Protein AF-A0A1Q6M6D9-F1 (afdb_monomer)

Solvent-accessible surface area (backbone atoms only — not comparable to full-atom values): 13818 Å² total; per-residue (Å²): 131,88,48,56,39,57,68,51,73,44,60,91,84,53,51,68,69,53,52,53,51,35,47,58,53,50,48,66,72,30,34,47,91,79,45,54,85,87,46,24,65,60,20,47,52,51,39,50,53,42,51,56,28,44,65,36,60,71,36,71,68,52,30,50,57,51,52,54,53,52,52,54,50,54,51,49,51,53,51,54,50,53,52,49,53,52,51,63,61,44,61,62,51,60,63,64,60,67,72,76,74,74,93,75,80,89,81,90,80,93,74,88,76,94,77,84,78,89,63,96,67,80,54,59,66,61,55,52,68,74,42,54,76,69,53,43,52,49,52,51,52,50,53,51,53,49,53,52,50,52,52,47,50,57,49,52,53,53,41,47,75,73,68,49,82,79,79,80,75,85,45,75,66,59,53,51,50,50,51,52,52,52,51,54,51,52,51,52,53,54,57,48,53,71,40,70,73,50,40,54,51,51,52,48,48,36,74,72,32,70,68,51,34,54,53,50,53,50,53,51,52,52,51,52,52,52,52,51,53,52,58,61,61,74,74,113

Foldseek 3Di:
DQDLCVLLVHDLPDDLVSLVVSLVVLCVVLPLVVDDPVCNVVSVVSNVSSVVSCVQCNDPVSSVVSVVVVVVVVVVVVVVVVVVVVVVVVVVVVVVVVVVPDPDDDDDDDDDDPDPPDDPPPPVVVVLVPDDPVVNVVVVVVVCVVVVVVVVVVVVVVCVVVVDDDDDDDDPVNVVVVVVVVVVVVVVVVVLCVDVVSVVVLVCVCVVDPVNVVVVVVVVVVVVVVVVVVVVVVVD

Structure (mmCIF, N/CA/C/O backbone):
data_AF-A0A1Q6M6D9-F1
#
_entry.id   AF-A0A1Q6M6D9-F1
#
loop_
_atom_site.group_PDB
_atom_site.id
_atom_site.type_symbol
_atom_site.label_atom_id
_atom_site.label_alt_id
_atom_site.label_comp_id
_atom_site.label_asym_id
_atom_site.label_entity_id
_atom_site.label_seq_id
_atom_site.pdbx_PDB_ins_code
_atom_site.Cartn_x
_atom_site.Cartn_y
_atom_site.Cartn_z
_atom_site.occupancy
_atom_site.B_iso_or_equiv
_atom_site.auth_seq_id
_atom_site.auth_comp_id
_atom_site.auth_asym_id
_atom_site.auth_atom_id
_atom_site.pdbx_PDB_model_num
ATOM 1 N N . MET A 1 1 ? -5.355 -1.044 20.505 1.00 60.97 1 MET A N 1
ATOM 2 C CA . MET A 1 1 ? -6.386 -2.038 20.154 1.00 60.97 1 MET A CA 1
ATOM 3 C C . MET A 1 1 ? -6.017 -2.593 18.801 1.00 60.97 1 MET A C 1
ATOM 5 O O . MET A 1 1 ? -5.690 -1.795 17.931 1.00 60.97 1 MET A O 1
ATOM 9 N N . GLU A 1 2 ? -5.995 -3.914 18.662 1.00 80.62 2 GLU A N 1
ATOM 10 C CA . GLU A 1 2 ? -5.858 -4.558 17.352 1.00 80.62 2 GLU A CA 1
ATOM 11 C C . GLU A 1 2 ? -7.150 -4.332 16.558 1.00 80.62 2 GLU A C 1
ATOM 13 O O . GLU A 1 2 ? -8.248 -4.437 17.110 1.00 80.62 2 GLU A O 1
ATOM 18 N N . THR A 1 3 ? -7.027 -3.957 15.286 1.00 92.06 3 THR A N 1
ATOM 19 C CA . THR A 1 3 ? -8.173 -3.802 14.384 1.00 92.06 3 THR A CA 1
ATOM 20 C C . THR A 1 3 ? -8.506 -5.129 13.703 1.00 92.06 3 THR A C 1
ATOM 22 O O . THR A 1 3 ? -7.673 -6.030 13.632 1.00 92.06 3 THR A O 1
ATOM 25 N N . LEU A 1 4 ? -9.706 -5.253 13.130 1.00 93.50 4 LEU A N 1
ATOM 26 C CA . LEU A 1 4 ? -10.093 -6.454 12.372 1.00 93.50 4 LEU A CA 1
ATOM 27 C C . LEU A 1 4 ? -9.181 -6.689 11.154 1.00 93.50 4 LEU A C 1
ATOM 29 O O . LEU A 1 4 ? -8.949 -7.826 10.749 1.00 93.50 4 LEU A O 1
ATOM 33 N N . TYR A 1 5 ? -8.626 -5.613 10.592 1.00 93.31 5 TYR A N 1
ATOM 34 C CA . TYR A 1 5 ? -7.638 -5.688 9.518 1.00 93.31 5 TYR A CA 1
ATOM 35 C C . TYR A 1 5 ? -6.304 -6.260 10.005 1.00 93.31 5 TYR A C 1
ATOM 37 O O . TYR A 1 5 ? -5.692 -7.049 9.288 1.00 93.31 5 TYR A O 1
ATOM 45 N N . ASP A 1 6 ? -5.895 -5.916 11.230 1.00 94.25 6 ASP A N 1
ATOM 46 C CA . ASP A 1 6 ? -4.678 -6.451 11.847 1.00 94.25 6 ASP A CA 1
ATOM 47 C C . ASP A 1 6 ? -4.829 -7.950 12.147 1.00 94.25 6 ASP A C 1
ATOM 49 O O . ASP A 1 6 ? -3.901 -8.712 11.891 1.00 94.25 6 ASP A O 1
ATOM 53 N N . ILE A 1 7 ? -6.016 -8.391 12.588 1.00 93.12 7 ILE A N 1
ATOM 54 C CA . ILE A 1 7 ? -6.330 -9.815 12.823 1.00 93.12 7 ILE A CA 1
ATOM 55 C C . ILE A 1 7 ? -6.206 -10.638 11.533 1.00 93.12 7 ILE A C 1
ATOM 57 O O . ILE A 1 7 ? -5.701 -11.760 11.553 1.00 93.12 7 ILE A O 1
ATOM 61 N N . LEU A 1 8 ? -6.656 -10.087 10.401 1.00 92.50 8 LEU A N 1
ATOM 62 C CA . LEU A 1 8 ? -6.505 -10.728 9.091 1.00 92.50 8 LEU A CA 1
ATOM 63 C C . LEU A 1 8 ? -5.140 -10.464 8.435 1.00 92.50 8 LEU A C 1
ATOM 65 O O . LEU A 1 8 ? -4.923 -10.916 7.313 1.00 92.50 8 LEU A O 1
ATOM 69 N N . GLU A 1 9 ? -4.227 -9.759 9.109 1.00 93.00 9 GLU A N 1
ATOM 70 C CA . GLU A 1 9 ? -2.897 -9.389 8.608 1.00 93.00 9 GLU A CA 1
ATOM 71 C C . GLU A 1 9 ? -2.945 -8.667 7.241 1.00 93.00 9 GLU A C 1
ATOM 73 O O . GLU A 1 9 ? -2.082 -8.839 6.376 1.00 93.00 9 GLU A O 1
ATOM 78 N N . VAL A 1 10 ? -3.972 -7.839 7.022 1.00 92.94 10 VAL A N 1
ATOM 79 C CA . VAL A 1 10 ? -4.187 -7.097 5.770 1.00 92.94 10 VAL A CA 1
ATOM 80 C C . VAL A 1 10 ? -4.222 -5.591 5.998 1.00 92.94 10 VAL A C 1
ATOM 82 O O . VAL A 1 10 ? -4.529 -5.086 7.070 1.00 92.94 10 VAL A O 1
ATOM 85 N N . SER A 1 11 ? -3.940 -4.828 4.943 1.00 93.50 11 SER A N 1
ATOM 86 C CA . SER A 1 11 ? -4.109 -3.375 4.985 1.00 93.50 11 SER A CA 1
ATOM 87 C C . SER A 1 11 ? -5.591 -2.991 5.071 1.00 93.50 11 SER A C 1
ATOM 89 O O . SER A 1 11 ? -6.419 -3.593 4.390 1.00 93.50 11 SER A O 1
ATOM 91 N N . ARG A 1 12 ? -5.911 -1.885 5.760 1.00 90.00 12 ARG A N 1
ATOM 92 C CA . ARG A 1 12 ? -7.235 -1.224 5.697 1.00 90.00 12 ARG A CA 1
ATOM 93 C C . ARG A 1 12 ? -7.719 -0.969 4.259 1.00 90.00 12 ARG A C 1
ATOM 95 O O . ARG A 1 12 ? -8.913 -0.978 3.983 1.00 90.00 12 ARG A O 1
ATOM 102 N N . LYS A 1 13 ? -6.786 -0.787 3.312 1.00 91.88 13 LYS A N 1
ATOM 103 C CA . LYS A 1 13 ? -7.068 -0.574 1.878 1.00 91.88 13 LYS A CA 1
ATOM 104 C C . LYS A 1 13 ? -7.170 -1.866 1.056 1.00 91.88 13 LYS A C 1
ATOM 106 O O . LYS A 1 13 ? -7.212 -1.800 -0.170 1.00 91.88 13 LYS A O 1
ATOM 111 N N . ALA A 1 14 ? -7.151 -3.039 1.688 1.00 91.25 14 ALA A N 1
ATOM 112 C CA . ALA A 1 14 ? -7.214 -4.315 0.986 1.00 91.25 14 ALA A CA 1
ATOM 113 C C . ALA A 1 14 ? -8.539 -4.474 0.223 1.00 91.25 14 ALA A C 1
ATOM 115 O O . ALA A 1 14 ? -9.612 -4.108 0.716 1.00 91.25 14 ALA A O 1
ATOM 116 N N . SER A 1 15 ? -8.466 -5.036 -0.986 1.00 93.62 15 SER A N 1
ATOM 117 C CA . SER A 1 15 ? -9.655 -5.409 -1.752 1.00 93.62 15 SER A CA 1
ATOM 118 C C . SER A 1 15 ? -10.329 -6.640 -1.141 1.00 93.62 15 SER A C 1
ATOM 120 O O . SER A 1 15 ? -9.699 -7.415 -0.418 1.00 93.62 15 SER A O 1
ATOM 122 N N . LYS A 1 16 ? -11.609 -6.852 -1.465 1.00 92.31 16 LYS A N 1
ATOM 123 C CA . LYS A 1 16 ? -12.384 -8.011 -0.994 1.00 92.31 16 LYS A CA 1
ATOM 124 C C . LYS A 1 16 ? -11.694 -9.346 -1.305 1.00 92.31 16 LYS A C 1
ATOM 126 O O . LYS A 1 16 ? -11.627 -10.218 -0.448 1.00 92.31 16 LYS A O 1
ATOM 131 N N . GLU A 1 17 ? -11.099 -9.470 -2.490 1.00 91.50 17 GLU A N 1
ATOM 132 C CA . GLU A 1 17 ? -10.349 -10.667 -2.895 1.00 91.50 17 GLU A CA 1
ATOM 133 C C . GLU A 1 17 ? -9.123 -10.935 -2.010 1.00 91.50 17 GLU A C 1
ATOM 135 O O . GLU A 1 17 ? -8.790 -12.087 -1.732 1.00 91.50 17 GLU A O 1
ATOM 140 N N . VAL A 1 18 ? -8.427 -9.877 -1.579 1.00 92.00 18 VAL A N 1
ATOM 141 C CA . VAL A 1 18 ? -7.262 -9.996 -0.691 1.00 92.00 18 VAL A CA 1
ATOM 142 C C . VAL A 1 18 ? -7.709 -10.444 0.697 1.00 92.00 18 VAL A C 1
ATOM 144 O O . VAL A 1 18 ? -7.085 -11.337 1.264 1.00 92.00 18 VAL A O 1
ATOM 147 N N . ILE A 1 19 ? -8.815 -9.893 1.200 1.00 92.62 19 ILE A N 1
ATOM 148 C CA . ILE A 1 19 ? -9.425 -10.280 2.481 1.00 92.62 19 ILE A CA 1
ATOM 149 C C . ILE A 1 19 ? -9.845 -11.756 2.452 1.00 92.62 19 ILE A C 1
ATOM 151 O O . ILE A 1 19 ? -9.513 -12.512 3.362 1.00 92.62 19 ILE A O 1
ATOM 155 N N . GLU A 1 20 ? -10.493 -12.205 1.375 1.00 92.88 20 GLU A N 1
ATOM 156 C CA . GLU A 1 20 ? -10.899 -13.606 1.210 1.00 92.88 20 GLU A CA 1
ATOM 157 C C . GLU A 1 20 ? -9.696 -14.561 1.147 1.00 92.88 20 GLU A C 1
ATOM 159 O O . GLU A 1 20 ? -9.694 -15.626 1.772 1.00 92.88 20 GLU A O 1
ATOM 164 N N . LYS A 1 21 ? -8.640 -14.192 0.413 1.00 92.62 21 LYS A N 1
ATOM 165 C CA . LYS A 1 21 ? -7.407 -14.993 0.346 1.00 92.62 21 LYS A CA 1
ATOM 166 C C . LYS A 1 21 ? -6.686 -15.054 1.692 1.00 92.62 21 LYS A C 1
ATOM 168 O O . LYS A 1 21 ? -6.202 -16.128 2.061 1.00 92.62 21 LYS A O 1
ATOM 173 N N . ALA A 1 22 ? -6.622 -13.937 2.415 1.00 91.12 22 ALA A N 1
ATOM 174 C CA . ALA A 1 22 ? -6.024 -13.872 3.744 1.00 91.12 22 ALA A CA 1
ATOM 175 C C . ALA A 1 22 ? -6.785 -14.773 4.723 1.00 91.12 22 ALA A C 1
ATOM 177 O O . ALA A 1 22 ? -6.176 -15.650 5.334 1.00 91.12 22 ALA A O 1
ATOM 178 N N . TYR A 1 23 ? -8.118 -14.669 4.753 1.00 93.88 23 TYR A N 1
ATOM 179 C CA . TYR A 1 23 ? -8.983 -15.538 5.550 1.00 93.88 23 TYR A CA 1
ATOM 180 C C . TYR A 1 23 ? -8.723 -17.022 5.276 1.00 93.88 23 TYR A C 1
ATOM 182 O O . TYR A 1 23 ? -8.419 -17.775 6.196 1.00 93.88 23 TYR A O 1
ATOM 190 N N . LYS A 1 24 ? -8.746 -17.452 4.006 1.00 92.19 24 LYS A N 1
ATOM 191 C CA . LYS A 1 24 ? -8.497 -18.861 3.644 1.00 92.19 24 LYS A CA 1
ATOM 192 C C . LYS A 1 24 ? -7.115 -19.350 4.082 1.00 92.19 24 LYS A C 1
ATOM 194 O O . LYS A 1 24 ? -6.956 -20.520 4.426 1.00 92.19 24 LYS A O 1
ATOM 199 N N . THR A 1 25 ? -6.112 -18.478 4.038 1.00 92.31 25 THR A N 1
ATOM 200 C CA . THR A 1 25 ? -4.736 -18.811 4.429 1.00 92.31 25 THR A CA 1
ATOM 201 C C . THR A 1 25 ? -4.622 -18.954 5.944 1.00 92.31 25 THR A C 1
ATOM 203 O O . THR A 1 25 ? -4.097 -19.955 6.432 1.00 92.31 25 THR A O 1
ATOM 206 N N . LEU A 1 26 ? -5.172 -17.994 6.689 1.00 89.69 26 LEU A N 1
ATOM 207 C CA . LEU A 1 26 ? -5.160 -17.986 8.149 1.00 89.69 26 LEU A CA 1
ATOM 208 C C . LEU A 1 26 ? -6.037 -19.101 8.731 1.00 89.69 26 LEU A C 1
ATOM 210 O O . LEU A 1 26 ? -5.608 -19.789 9.653 1.00 89.69 26 LEU A O 1
ATOM 214 N N . ALA A 1 27 ? -7.201 -19.368 8.138 1.00 90.81 27 ALA A N 1
ATOM 215 C CA . ALA A 1 27 ? -8.076 -20.464 8.542 1.00 90.81 27 ALA A CA 1
ATOM 216 C C . ALA A 1 27 ? -7.379 -21.826 8.404 1.00 90.81 27 ALA A C 1
ATOM 218 O O . ALA A 1 27 ? -7.442 -22.651 9.307 1.00 90.81 27 ALA A O 1
ATOM 219 N N . LYS A 1 28 ? -6.633 -22.061 7.318 1.00 89.75 28 LYS A N 1
ATOM 220 C CA . LYS A 1 28 ? -5.821 -23.283 7.188 1.00 89.75 28 LYS A CA 1
ATOM 221 C C . LYS A 1 28 ? -4.693 -23.339 8.216 1.00 89.75 28 LYS A C 1
ATOM 223 O O . LYS A 1 28 ? -4.399 -24.409 8.734 1.00 89.75 28 LYS A O 1
ATOM 228 N N . LYS A 1 29 ? -4.062 -22.201 8.512 1.00 87.25 29 LYS A N 1
ATOM 229 C CA . LYS A 1 29 ? -2.952 -22.114 9.467 1.00 87.25 29 LYS A CA 1
ATOM 230 C C . LYS A 1 29 ? -3.392 -22.386 10.906 1.00 87.25 29 LYS A C 1
ATOM 232 O O . LYS A 1 29 ? -2.650 -23.036 11.628 1.00 87.25 29 LYS A O 1
ATOM 237 N N . TYR A 1 30 ? -4.572 -21.918 11.307 1.00 88.69 30 TYR A N 1
ATOM 238 C CA . TYR A 1 30 ? -5.077 -22.015 12.682 1.00 88.69 30 TYR A CA 1
ATOM 239 C C . TYR A 1 30 ? -6.231 -23.019 12.844 1.00 88.69 30 TYR A C 1
ATOM 241 O O . TYR A 1 30 ? -6.953 -22.974 13.835 1.00 88.69 30 TYR A O 1
ATOM 249 N N . HIS A 1 31 ? -6.433 -23.937 11.892 1.00 88.94 31 HIS A N 1
ATOM 250 C CA . HIS A 1 31 ? -7.474 -24.959 12.019 1.00 88.94 31 HIS A CA 1
ATOM 251 C C . HIS A 1 31 ? -7.144 -25.926 13.167 1.00 88.94 31 HIS A C 1
ATOM 253 O O . HIS A 1 31 ? -6.073 -26.535 13.115 1.00 88.94 31 HIS A O 1
ATOM 259 N N . PRO A 1 32 ? -8.031 -26.138 14.159 1.00 85.88 32 PRO A N 1
ATOM 260 C CA . PRO A 1 32 ? -7.720 -26.937 15.349 1.00 85.88 32 PRO A CA 1
ATOM 261 C C . PRO A 1 32 ? -7.343 -28.390 15.023 1.00 85.88 32 PRO A C 1
ATOM 263 O O . PRO A 1 32 ? -6.515 -28.968 15.720 1.00 85.88 32 PRO A O 1
ATOM 266 N N . ASP A 1 33 ? -7.881 -28.959 13.939 1.00 88.69 33 ASP A N 1
ATOM 267 C CA . ASP A 1 33 ? -7.543 -30.326 13.497 1.00 88.69 33 ASP A CA 1
ATOM 268 C C . ASP A 1 33 ? -6.121 -30.468 12.932 1.00 88.69 33 ASP A C 1
ATOM 270 O O . ASP A 1 33 ? -5.606 -31.578 12.836 1.00 88.69 33 ASP A O 1
ATOM 274 N N . LEU A 1 34 ? -5.482 -29.362 12.539 1.00 84.81 34 LEU A N 1
ATOM 275 C CA . LEU A 1 34 ? -4.118 -29.358 11.997 1.00 84.81 34 LEU A CA 1
ATOM 276 C C . LEU A 1 34 ? -3.064 -29.032 13.066 1.00 84.81 34 LEU A C 1
ATOM 278 O O . LEU A 1 34 ? -1.878 -28.965 12.748 1.00 84.81 34 LEU A O 1
ATOM 282 N N . GLN A 1 35 ? -3.482 -28.812 14.317 1.00 87.06 35 GLN A N 1
ATOM 283 C CA . GLN A 1 35 ? -2.608 -28.377 15.405 1.00 87.06 35 GLN A CA 1
ATOM 284 C C . GLN A 1 35 ? -2.323 -29.490 16.408 1.00 87.06 35 GLN A C 1
ATOM 286 O O . GLN A 1 35 ? -3.099 -30.426 16.596 1.00 87.06 35 GLN A O 1
ATOM 291 N N . THR A 1 36 ? -1.185 -29.363 17.089 1.00 84.44 36 THR A N 1
ATOM 292 C CA . THR A 1 36 ? -0.825 -30.218 18.222 1.00 84.44 36 THR A CA 1
ATOM 293 C C . THR A 1 36 ? -1.731 -29.937 19.424 1.00 84.44 36 THR A C 1
ATOM 295 O O . THR A 1 36 ? -2.290 -28.848 19.551 1.00 84.44 36 THR A O 1
ATOM 298 N N . ALA A 1 37 ? -1.863 -30.906 20.338 1.00 79.56 37 ALA A N 1
ATOM 299 C CA . ALA A 1 37 ? -2.749 -30.794 21.504 1.00 79.56 37 ALA A CA 1
ATOM 300 C C . ALA A 1 37 ? -2.468 -29.552 22.376 1.00 79.56 37 ALA A C 1
ATOM 302 O O . ALA A 1 37 ? -3.404 -28.946 22.883 1.00 79.56 37 ALA A O 1
ATOM 303 N N . GLU A 1 38 ? -1.202 -29.145 22.489 1.00 82.25 38 GLU A N 1
ATOM 304 C CA . GLU A 1 38 ? -0.770 -27.949 23.227 1.00 82.25 38 GLU A CA 1
ATOM 305 C C . GLU A 1 38 ? -1.203 -26.636 22.551 1.00 82.25 38 GLU A C 1
ATOM 307 O O . GLU A 1 38 ? -1.576 -25.679 23.220 1.00 82.25 38 GLU A O 1
ATOM 312 N N . ASN A 1 39 ? -1.222 -26.598 21.215 1.00 83.75 39 ASN A N 1
ATOM 313 C CA . ASN A 1 39 ? -1.548 -25.393 20.446 1.00 83.75 39 ASN A CA 1
ATOM 314 C C . ASN A 1 39 ? -3.029 -25.297 20.065 1.00 83.75 39 ASN A C 1
ATOM 316 O O . ASN A 1 39 ? -3.451 -24.297 19.482 1.00 83.75 39 ASN A O 1
ATOM 320 N N . LYS A 1 40 ? -3.824 -26.324 20.377 1.00 85.38 40 LYS A N 1
ATOM 321 C CA . LYS A 1 40 ? -5.224 -26.421 19.961 1.00 85.38 40 LYS A CA 1
ATOM 322 C C . LYS A 1 40 ? -6.077 -25.282 20.521 1.00 85.38 40 LYS A C 1
ATOM 324 O O . LYS A 1 40 ? -6.841 -24.684 19.771 1.00 85.38 40 LYS A O 1
ATOM 329 N N . GLU A 1 41 ? -5.888 -24.931 21.791 1.00 87.75 41 GLU A N 1
ATOM 330 C CA . GLU A 1 41 ? -6.618 -23.836 22.447 1.00 87.75 41 GLU A CA 1
ATOM 331 C C . GLU A 1 41 ? -6.261 -22.466 21.844 1.00 87.75 41 GLU A C 1
ATOM 333 O O . GLU A 1 41 ? -7.135 -21.651 21.545 1.00 87.75 41 GLU A O 1
ATOM 338 N N . ILE A 1 42 ? -4.970 -22.227 21.588 1.00 88.12 42 ILE A N 1
ATOM 339 C CA . ILE A 1 42 ? -4.488 -20.989 20.959 1.00 88.12 42 ILE A CA 1
ATOM 340 C C . ILE A 1 42 ? -5.051 -20.865 19.541 1.00 88.12 42 ILE A C 1
ATOM 342 O O . ILE A 1 42 ? -5.497 -19.792 19.135 1.00 88.12 42 ILE A O 1
ATOM 346 N N . ALA A 1 43 ? -5.048 -21.964 18.791 1.00 87.00 43 ALA A N 1
ATOM 347 C CA . ALA A 1 43 ? -5.566 -22.009 17.436 1.00 87.00 43 ALA A CA 1
ATOM 348 C C . ALA A 1 43 ? -7.081 -21.803 17.383 1.00 87.00 43 ALA A C 1
ATOM 3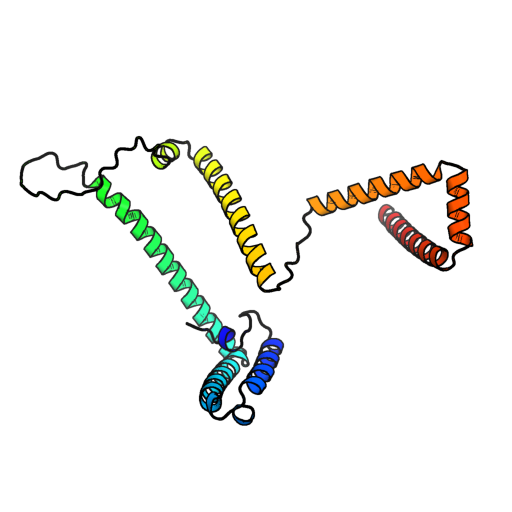50 O O . ALA A 1 43 ? -7.551 -21.049 16.539 1.00 87.00 43 ALA A O 1
ATOM 351 N N . GLU A 1 44 ? -7.837 -22.384 18.315 1.00 90.44 44 GLU A N 1
ATOM 352 C CA . GLU A 1 44 ? -9.279 -22.165 18.437 1.00 90.44 44 GLU A CA 1
ATOM 353 C C . GLU A 1 44 ? -9.602 -20.696 18.727 1.00 90.44 44 GLU A C 1
ATOM 355 O O . GLU A 1 44 ? -10.436 -20.092 18.047 1.00 90.44 44 GLU A O 1
ATOM 360 N N . LYS A 1 45 ? -8.875 -20.081 19.669 1.00 90.75 45 LYS A N 1
ATOM 361 C CA . LYS A 1 45 ? -9.027 -18.656 19.973 1.00 90.75 45 LYS A CA 1
ATOM 362 C C . LYS A 1 45 ? -8.712 -17.781 18.757 1.00 90.75 45 LYS A C 1
ATOM 364 O O . LYS A 1 45 ? -9.510 -16.914 18.407 1.00 90.75 45 LYS A O 1
ATOM 369 N N . ARG A 1 46 ? -7.587 -18.032 18.079 1.00 88.88 46 ARG A N 1
ATOM 370 C CA . ARG A 1 46 ? -7.206 -17.290 16.867 1.00 88.88 46 ARG A CA 1
ATOM 371 C C . ARG A 1 46 ? -8.204 -17.495 15.734 1.00 88.88 46 ARG A C 1
ATOM 373 O O . ARG A 1 46 ? -8.571 -16.535 15.071 1.00 88.88 46 ARG A O 1
ATOM 380 N N . MET A 1 47 ? -8.687 -18.717 15.534 1.00 92.25 47 MET A N 1
ATOM 381 C CA . MET A 1 47 ? -9.702 -19.025 14.529 1.00 92.25 47 MET A CA 1
ATOM 382 C C . MET A 1 47 ? -10.995 -18.247 14.783 1.00 92.25 47 MET A C 1
ATOM 384 O O . MET A 1 47 ? -11.601 -17.738 13.842 1.00 92.25 47 MET A O 1
ATOM 388 N N . LYS A 1 48 ? -11.406 -18.118 16.049 1.00 93.81 48 LYS A N 1
ATOM 389 C CA . LYS A 1 48 ? -12.570 -17.314 16.422 1.00 93.81 48 LYS A CA 1
ATOM 390 C C . LYS A 1 48 ? -12.383 -15.843 16.041 1.00 93.81 48 LYS A C 1
ATOM 392 O O . LYS A 1 48 ? -13.239 -15.297 15.353 1.00 93.81 48 LYS A O 1
ATOM 397 N N . GLU A 1 49 ? -11.246 -15.248 16.401 1.00 94.19 49 GLU A N 1
ATOM 398 C CA . GLU A 1 49 ? -10.894 -13.865 16.034 1.00 94.19 49 GLU A CA 1
ATOM 399 C C . GLU A 1 49 ? -10.889 -13.669 14.503 1.00 94.19 49 GLU A C 1
ATOM 401 O O . GLU A 1 49 ? -11.460 -12.708 13.989 1.00 94.19 49 GLU A O 1
ATOM 406 N N . ILE A 1 50 ? -10.307 -14.615 13.757 1.00 94.31 50 ILE A N 1
ATOM 407 C CA . ILE A 1 50 ? -10.250 -14.596 12.285 1.00 94.31 50 ILE A CA 1
ATOM 408 C C . ILE A 1 50 ? -11.654 -14.655 11.665 1.00 94.31 50 ILE A C 1
ATOM 410 O O . ILE A 1 50 ? -11.933 -13.934 10.705 1.00 94.31 50 ILE A O 1
ATOM 414 N N . ASN A 1 51 ? -12.541 -15.498 12.199 1.00 94.75 51 ASN A N 1
ATOM 415 C CA . ASN A 1 51 ? -13.920 -15.613 11.721 1.00 94.75 51 ASN A CA 1
ATOM 416 C C . ASN A 1 51 ? -14.726 -14.337 11.997 1.00 94.75 51 ASN A C 1
ATOM 418 O O . ASN A 1 51 ? -15.439 -13.873 11.110 1.00 94.75 51 ASN A O 1
ATOM 422 N N . GLU A 1 52 ? -14.585 -13.750 13.187 1.00 95.12 52 GLU A N 1
ATOM 423 C CA . GLU A 1 52 ? -15.236 -12.482 13.546 1.00 95.12 52 GLU A CA 1
ATOM 424 C C . GLU A 1 52 ? -14.764 -11.337 12.639 1.00 95.12 52 GLU A C 1
ATOM 426 O O . GLU A 1 52 ? -15.579 -10.584 12.103 1.00 95.12 52 GLU A O 1
ATOM 431 N N . ALA A 1 53 ? -13.454 -11.244 12.393 1.00 95.31 53 ALA A N 1
ATOM 432 C CA . ALA A 1 53 ? -12.900 -10.251 11.481 1.00 95.31 53 ALA A CA 1
ATOM 433 C C . ALA A 1 53 ? -13.415 -10.433 10.047 1.00 95.31 53 ALA A C 1
ATOM 435 O O . ALA A 1 53 ? -13.777 -9.457 9.389 1.00 95.31 53 ALA A O 1
ATOM 436 N N . TYR A 1 54 ? -13.496 -11.672 9.560 1.00 95.94 54 TYR A N 1
ATOM 437 C CA . TYR A 1 54 ? -14.007 -11.948 8.221 1.00 95.94 54 TYR A CA 1
ATOM 438 C C . TYR A 1 54 ? -15.511 -11.667 8.081 1.00 95.94 54 TYR A C 1
ATOM 440 O O . TYR A 1 54 ? -15.915 -11.116 7.058 1.00 95.94 54 TYR A O 1
ATOM 448 N N . ASP A 1 55 ? -16.339 -11.968 9.086 1.00 95.50 55 ASP A N 1
ATOM 449 C CA . ASP A 1 55 ? -17.789 -11.698 9.038 1.00 95.50 55 ASP A CA 1
ATOM 450 C C . ASP A 1 55 ? -18.105 -10.205 8.858 1.00 95.50 55 ASP A C 1
ATOM 452 O O . ASP A 1 55 ? -19.039 -9.837 8.145 1.00 95.50 55 ASP A O 1
ATOM 456 N N . VAL A 1 56 ? -17.293 -9.333 9.461 1.00 95.25 56 VAL A N 1
ATOM 457 C CA . VAL A 1 56 ? -17.442 -7.878 9.332 1.00 95.25 56 VAL A CA 1
ATOM 458 C C . VAL A 1 56 ? -16.797 -7.361 8.046 1.00 95.25 56 VAL A C 1
ATOM 460 O O . VAL A 1 56 ? -17.394 -6.546 7.351 1.00 95.25 56 VAL A O 1
ATOM 463 N N . LEU A 1 57 ? -15.585 -7.815 7.710 1.00 94.50 57 LEU A N 1
ATOM 464 C CA . LEU A 1 57 ? -14.809 -7.253 6.596 1.00 94.50 57 LEU A CA 1
ATOM 465 C C . LEU A 1 57 ? -15.198 -7.799 5.213 1.00 94.50 57 LEU A C 1
ATOM 467 O O . LEU A 1 57 ? -14.846 -7.192 4.197 1.00 94.50 57 LEU A O 1
ATOM 471 N N . SER A 1 58 ? -15.884 -8.943 5.149 1.00 93.38 58 SER A N 1
ATOM 472 C CA . SER A 1 58 ? -16.349 -9.540 3.887 1.00 93.38 58 SER A CA 1
ATOM 473 C C . SER A 1 58 ? -17.642 -8.910 3.355 1.00 93.38 58 SER A C 1
ATOM 475 O O . SER A 1 58 ? -17.867 -8.915 2.135 1.00 93.38 58 SER A O 1
ATOM 477 N N . ASP A 1 59 ? -18.459 -8.351 4.250 1.00 94.31 59 ASP A N 1
ATOM 478 C CA . ASP A 1 59 ? -19.680 -7.613 3.942 1.00 94.31 59 ASP A CA 1
ATOM 479 C C . ASP A 1 59 ? -19.356 -6.127 3.747 1.00 94.31 59 ASP A C 1
ATOM 481 O O . ASP A 1 59 ? -18.744 -5.480 4.594 1.00 94.31 59 ASP A O 1
ATOM 485 N N . GLU A 1 60 ? -19.759 -5.574 2.607 1.00 93.19 60 GLU A N 1
ATOM 486 C CA . GLU A 1 60 ? -19.439 -4.196 2.241 1.00 93.19 60 GLU A CA 1
ATOM 487 C C . GLU A 1 60 ? -20.124 -3.163 3.148 1.00 93.19 60 GLU A C 1
ATOM 489 O O . GLU A 1 60 ? -19.520 -2.138 3.467 1.00 93.19 60 GLU A O 1
ATOM 494 N N . GLN A 1 61 ? -21.348 -3.437 3.610 1.00 94.69 61 GLN A N 1
ATOM 495 C CA . GLN A 1 61 ?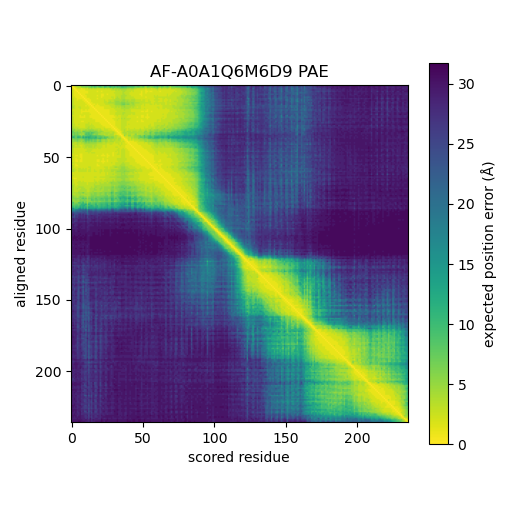 -22.075 -2.535 4.502 1.00 94.69 61 GLN A CA 1
ATOM 496 C C . GLN A 1 61 ? -21.452 -2.546 5.899 1.00 94.69 61 GLN A C 1
ATOM 498 O O . GLN A 1 61 ? -21.099 -1.486 6.418 1.00 94.69 61 GLN A O 1
ATOM 503 N N . LYS A 1 62 ? -21.227 -3.738 6.471 1.00 94.94 62 LYS A N 1
ATOM 504 C CA . LYS A 1 62 ? -20.596 -3.872 7.797 1.00 94.94 62 LYS A CA 1
ATOM 505 C C . LYS A 1 62 ? -19.178 -3.301 7.812 1.00 94.94 62 LYS A C 1
ATOM 507 O O . LYS A 1 62 ? -18.796 -2.623 8.767 1.00 94.94 62 LYS A O 1
ATOM 512 N N . ARG A 1 63 ? -18.402 -3.538 6.748 1.00 95.06 63 ARG A N 1
ATOM 513 C CA . ARG A 1 63 ? -17.054 -2.984 6.598 1.00 95.06 63 ARG A CA 1
ATOM 514 C C . ARG A 1 63 ? -17.078 -1.461 6.593 1.00 95.06 63 ARG A C 1
ATOM 516 O O . ARG A 1 63 ? -16.268 -0.850 7.280 1.00 95.06 63 ARG A O 1
ATOM 523 N N . LYS A 1 64 ? -18.015 -0.854 5.863 1.00 94.00 64 LYS A N 1
ATOM 524 C CA . LYS A 1 64 ? -18.141 0.603 5.808 1.00 94.00 64 LYS A CA 1
ATOM 525 C C . LYS A 1 64 ? -18.462 1.197 7.182 1.00 94.00 64 LYS A C 1
ATOM 527 O O . LYS A 1 64 ? -17.797 2.136 7.601 1.00 94.00 64 LYS A O 1
ATOM 532 N N . GLU A 1 65 ? -19.425 0.626 7.905 1.00 93.81 65 GLU A N 1
ATOM 533 C CA . GLU A 1 65 ? -19.761 1.073 9.267 1.00 93.81 65 GLU A CA 1
ATOM 534 C C . GLU A 1 65 ? -18.579 0.928 10.237 1.00 93.81 65 GLU A C 1
ATOM 536 O O . GLU A 1 65 ? -18.376 1.757 11.127 1.00 93.81 65 GLU A O 1
ATOM 541 N N . TYR A 1 66 ? -17.794 -0.139 10.081 1.00 93.94 66 TYR A N 1
ATOM 542 C CA . TYR A 1 66 ? -16.581 -0.353 10.862 1.00 93.94 66 TYR A CA 1
ATOM 543 C C . TYR A 1 66 ? -15.498 0.685 10.536 1.00 93.94 66 TYR A C 1
ATOM 545 O O . TYR A 1 66 ? -14.893 1.246 11.451 1.00 93.94 66 TYR A O 1
ATOM 553 N N . ASP A 1 67 ? -15.292 0.981 9.252 1.00 93.94 67 ASP A N 1
ATOM 554 C CA . ASP A 1 67 ? -14.329 1.980 8.789 1.00 93.94 67 ASP A CA 1
ATOM 555 C C . ASP A 1 67 ? -14.695 3.391 9.282 1.00 93.94 67 ASP A C 1
ATOM 557 O O . ASP A 1 67 ? -13.821 4.104 9.774 1.00 93.94 67 ASP A O 1
ATOM 561 N N . GLU A 1 68 ? -15.980 3.764 9.251 1.00 92.56 68 GLU A N 1
ATOM 562 C CA . GLU A 1 68 ? -16.473 5.047 9.781 1.00 92.56 68 GLU A CA 1
ATOM 563 C C . GLU A 1 68 ? -16.199 5.189 11.290 1.00 92.56 68 GLU A C 1
ATOM 565 O O . GLU A 1 68 ? -15.749 6.239 11.756 1.00 92.56 68 GLU A O 1
ATOM 570 N N . LYS A 1 69 ? -16.408 4.120 12.072 1.00 91.75 69 LYS A N 1
ATOM 571 C CA . LYS A 1 69 ? -16.092 4.116 13.513 1.00 91.75 69 LYS A CA 1
ATOM 572 C C . LYS A 1 69 ? -14.597 4.271 13.775 1.00 91.75 69 LYS A C 1
ATOM 574 O O . LYS A 1 69 ? -14.216 4.997 14.693 1.00 91.75 69 LYS A O 1
ATOM 579 N N . LEU A 1 70 ? -13.762 3.595 12.987 1.00 91.44 70 LEU A N 1
ATOM 580 C CA . LEU A 1 70 ? -12.310 3.700 13.104 1.00 91.44 70 LEU A CA 1
ATOM 581 C C . LEU A 1 70 ? -11.812 5.106 12.767 1.00 91.44 70 LEU A C 1
ATOM 583 O O . LEU A 1 70 ? -10.950 5.624 13.471 1.00 91.44 70 LEU A O 1
ATOM 587 N N . GLU A 1 71 ? -12.357 5.729 11.723 1.00 90.31 71 GLU A N 1
ATOM 588 C CA . GLU A 1 71 ? -11.994 7.094 11.338 1.00 90.31 71 GLU A CA 1
ATOM 589 C C . GLU A 1 71 ? -12.365 8.099 12.435 1.00 90.31 71 GLU A C 1
ATOM 591 O O . GLU A 1 71 ? -11.519 8.896 12.846 1.00 90.31 71 GLU A O 1
ATOM 596 N N . ALA A 1 72 ? -13.567 7.988 13.007 1.00 89.00 72 ALA A N 1
ATOM 597 C CA . ALA A 1 72 ? -13.983 8.818 14.136 1.00 89.00 72 ALA A CA 1
ATOM 598 C C . ALA A 1 72 ? -13.086 8.628 15.377 1.00 89.00 72 ALA A C 1
ATOM 600 O O . ALA A 1 72 ? -12.778 9.590 16.085 1.00 89.00 72 ALA A O 1
ATOM 601 N N . GLU A 1 73 ? -12.637 7.401 15.662 1.00 88.88 73 GLU A N 1
ATOM 602 C CA . GLU A 1 73 ? -11.700 7.139 16.761 1.00 88.88 73 GLU A CA 1
ATOM 603 C C . GLU A 1 73 ? -10.315 7.754 16.495 1.00 88.88 73 GLU A C 1
ATOM 605 O O . GLU A 1 73 ? -9.718 8.354 17.395 1.00 88.88 73 GLU A O 1
ATOM 610 N N . ASP A 1 74 ? -9.818 7.647 15.262 1.00 87.62 74 ASP A N 1
ATOM 611 C CA . ASP A 1 74 ? -8.541 8.230 14.844 1.00 87.62 74 ASP A CA 1
ATOM 612 C C . ASP A 1 74 ? -8.580 9.771 14.914 1.00 87.62 74 ASP A C 1
ATOM 614 O O . ASP A 1 74 ? -7.605 10.402 15.336 1.00 87.62 74 ASP A O 1
ATOM 618 N N . GLU A 1 75 ? -9.706 10.394 14.557 1.00 87.25 75 GLU A N 1
ATOM 619 C CA . GLU A 1 75 ? -9.928 11.837 14.711 1.00 87.25 75 GLU A CA 1
ATOM 620 C C . GLU A 1 75 ? -9.956 12.270 16.177 1.00 87.25 75 GLU A C 1
ATOM 622 O O . GLU A 1 75 ? -9.276 13.231 16.551 1.00 87.25 75 GLU A O 1
ATOM 627 N N . ARG A 1 76 ? -10.674 11.531 17.029 1.00 86.44 76 ARG A N 1
ATOM 628 C CA . ARG A 1 76 ? -10.707 11.801 18.471 1.00 86.44 76 ARG A CA 1
ATOM 629 C C . ARG A 1 76 ? -9.317 11.739 19.093 1.00 86.44 76 ARG A C 1
ATOM 631 O O . ARG A 1 76 ? -8.947 12.649 19.831 1.00 86.44 76 ARG A O 1
ATOM 638 N N . LYS A 1 77 ? -8.517 10.726 18.749 1.00 85.62 77 LYS A N 1
ATOM 639 C CA . LYS A 1 77 ? -7.132 10.604 19.236 1.00 85.62 77 LYS A CA 1
ATOM 640 C C . LYS A 1 77 ? -6.264 11.778 18.797 1.00 85.62 77 LYS A C 1
ATOM 642 O O . LYS A 1 77 ? -5.538 12.324 19.621 1.00 85.62 77 LYS A O 1
ATOM 647 N N . LYS A 1 78 ? -6.376 12.216 17.538 1.00 83.38 78 LYS A N 1
ATOM 648 C CA . LYS A 1 78 ? -5.662 13.410 17.050 1.00 83.38 78 LYS A CA 1
ATOM 649 C C . LYS A 1 78 ? -6.070 14.671 17.810 1.00 83.38 78 LYS A C 1
ATOM 651 O O . LYS A 1 78 ? -5.221 15.509 18.101 1.00 83.38 78 LYS A O 1
ATOM 656 N N . GLN A 1 79 ? -7.355 14.822 18.124 1.00 78.19 79 GLN A N 1
ATOM 657 C CA . GLN A 1 79 ? -7.853 15.973 18.871 1.00 78.19 79 GLN A CA 1
ATOM 658 C C . GLN A 1 79 ? -7.362 15.961 20.326 1.00 78.19 79 GLN A C 1
ATOM 660 O O . GLN A 1 79 ? -6.898 16.986 20.823 1.00 78.19 79 GLN A O 1
ATOM 665 N N . GLU A 1 80 ? -7.398 14.806 20.990 1.00 79.25 80 GLU A N 1
ATOM 666 C CA . GLU A 1 80 ? -6.854 14.616 22.340 1.00 79.25 80 GLU A CA 1
ATOM 667 C C . GLU A 1 80 ? -5.335 14.871 22.379 1.00 79.25 80 GLU A C 1
ATOM 669 O O . GLU A 1 80 ? -4.841 15.556 23.277 1.00 79.25 80 GLU A O 1
ATOM 674 N N . GLU A 1 81 ? -4.593 14.404 21.371 1.00 79.69 81 GLU A N 1
ATOM 675 C CA . GLU A 1 81 ? -3.157 14.657 21.218 1.00 79.69 81 GLU A CA 1
ATOM 676 C C . GLU A 1 81 ? -2.857 16.150 21.002 1.00 79.69 81 GLU A C 1
ATOM 678 O O . GLU A 1 81 ? -1.964 16.703 21.649 1.00 79.69 81 GLU A O 1
ATOM 683 N N . TYR A 1 82 ? -3.647 16.833 20.167 1.00 74.06 82 TYR A N 1
ATOM 684 C CA . TYR A 1 82 ? -3.540 18.279 19.958 1.00 74.06 82 TYR A CA 1
ATOM 685 C C . TYR A 1 82 ? -3.790 19.073 21.250 1.00 74.06 82 TYR A C 1
ATOM 687 O O . TYR A 1 82 ? -3.028 19.986 21.581 1.00 74.06 82 TYR A O 1
ATOM 695 N N . ILE A 1 83 ? -4.822 18.699 22.011 1.00 72.12 83 ILE A N 1
ATOM 696 C CA . ILE A 1 83 ? -5.146 19.315 23.305 1.00 72.12 83 ILE A CA 1
ATOM 697 C C . ILE A 1 83 ? -4.012 19.078 24.313 1.00 72.12 83 ILE A C 1
ATOM 699 O O . ILE A 1 83 ? -3.595 20.005 25.008 1.00 72.12 83 ILE A O 1
ATOM 703 N N . ASN A 1 84 ? -3.462 17.862 24.381 1.00 72.81 84 ASN A N 1
ATOM 704 C CA . ASN A 1 84 ? -2.337 17.552 25.264 1.00 72.81 84 ASN A CA 1
ATOM 705 C C . ASN A 1 84 ? -1.086 18.367 24.889 1.00 72.81 84 ASN A C 1
ATOM 707 O O . ASN A 1 84 ? -0.450 18.960 25.761 1.00 72.81 84 ASN A O 1
ATOM 711 N N . TYR A 1 85 ? -0.780 18.490 23.595 1.00 69.88 85 TYR A N 1
ATOM 712 C CA . TYR A 1 85 ? 0.324 19.321 23.111 1.00 69.88 85 TYR A CA 1
ATOM 713 C C . TYR A 1 85 ? 0.179 20.794 23.534 1.00 69.88 85 TYR A C 1
ATOM 715 O O . TYR A 1 85 ? 1.146 21.394 24.017 1.00 69.88 85 TYR A O 1
ATOM 723 N N . GLN A 1 86 ? -1.022 21.374 23.424 1.00 61.69 86 GLN A N 1
ATOM 724 C CA . GLN A 1 86 ? -1.300 22.736 23.902 1.00 61.69 86 GLN A CA 1
ATOM 725 C C . GLN A 1 86 ? -1.160 22.872 25.425 1.00 61.69 86 GLN A C 1
ATOM 727 O O . GLN A 1 86 ? -0.554 23.827 25.906 1.00 61.69 86 GLN A O 1
ATOM 732 N N . ASN A 1 87 ? -1.657 21.909 26.200 1.00 58.50 87 ASN A N 1
ATOM 733 C CA . ASN A 1 87 ? -1.582 21.965 27.663 1.00 58.50 87 ASN A CA 1
ATOM 734 C C . ASN A 1 87 ? -0.147 21.795 28.192 1.00 58.50 87 ASN A C 1
ATOM 736 O O . ASN A 1 87 ? 0.250 22.464 29.151 1.00 58.50 87 ASN A O 1
ATOM 740 N N . ASN A 1 88 ? 0.672 20.963 27.543 1.00 56.06 88 ASN A N 1
ATOM 741 C CA . ASN A 1 88 ? 2.081 20.788 27.905 1.00 56.06 88 ASN A CA 1
ATOM 742 C C . ASN A 1 88 ? 2.949 22.001 27.519 1.00 56.06 88 ASN A C 1
ATOM 744 O O . ASN A 1 88 ? 3.894 22.342 28.230 1.00 56.06 88 ASN A O 1
ATOM 748 N N . SER A 1 89 ? 2.599 22.710 26.442 1.00 50.47 89 SER A N 1
ATOM 749 C CA . SER A 1 89 ? 3.255 23.971 26.061 1.00 50.47 89 SER A CA 1
ATOM 750 C C . SER A 1 89 ? 2.741 25.191 26.849 1.00 50.47 89 SER A C 1
ATOM 752 O O . SER A 1 89 ? 3.501 26.134 27.074 1.00 50.47 89 SER A O 1
ATOM 754 N N . GLY A 1 90 ? 1.504 25.157 27.359 1.00 44.53 90 GLY A N 1
ATOM 755 C CA . GLY A 1 90 ? 0.936 26.177 28.250 1.00 44.53 90 GLY A CA 1
ATOM 756 C C . GLY A 1 90 ? 1.467 26.113 29.687 1.00 44.53 90 GLY A C 1
ATOM 757 O O . GLY A 1 90 ? 1.711 27.146 30.306 1.00 44.53 90 GLY A O 1
ATOM 758 N N . THR A 1 91 ? 1.748 24.914 30.206 1.00 39.19 91 THR A N 1
ATOM 759 C CA . THR A 1 91 ? 2.214 24.724 31.596 1.00 39.19 91 THR A CA 1
ATOM 760 C C . THR A 1 91 ? 3.659 25.206 31.818 1.00 39.19 91 THR A C 1
ATOM 762 O O . THR A 1 91 ? 4.037 25.548 32.938 1.00 39.19 91 THR A O 1
ATOM 765 N N . GLN A 1 92 ? 4.464 25.313 30.754 1.00 38.00 92 GLN A N 1
ATOM 766 C CA . GLN A 1 92 ? 5.757 26.006 30.801 1.00 38.00 92 GLN A CA 1
ATOM 767 C C . GLN A 1 92 ? 5.592 27.533 30.864 1.00 38.00 92 GLN A C 1
ATOM 769 O O . GLN A 1 92 ? 6.386 28.170 31.537 1.00 38.00 92 GLN A O 1
ATOM 774 N N . ASN A 1 93 ? 4.569 28.135 30.243 1.00 40.06 93 ASN A N 1
ATOM 775 C CA . ASN A 1 93 ? 4.406 29.598 30.241 1.00 40.06 93 ASN A CA 1
ATOM 776 C C . ASN A 1 93 ? 3.758 30.154 31.520 1.00 40.06 93 ASN A C 1
ATOM 778 O O . ASN A 1 93 ? 4.149 31.222 31.983 1.00 40.06 93 ASN A O 1
ATOM 782 N N . VAL A 1 94 ? 2.843 29.419 32.161 1.00 37.50 94 VAL A N 1
ATOM 783 C CA . VAL A 1 94 ? 2.122 29.938 33.343 1.00 37.50 94 VAL A CA 1
ATOM 784 C C . VAL A 1 94 ? 3.018 30.061 34.591 1.00 37.50 94 VAL A C 1
ATOM 786 O O . VAL A 1 94 ? 2.729 30.864 35.472 1.00 37.50 94 VAL A O 1
ATOM 789 N N . ARG A 1 95 ? 4.153 29.346 34.663 1.00 35.25 95 ARG A N 1
ATOM 790 C CA . ARG A 1 95 ? 5.110 29.475 35.786 1.00 35.25 95 ARG A CA 1
ATOM 791 C C . ARG A 1 95 ? 6.150 30.587 35.629 1.00 35.25 95 ARG A C 1
ATOM 793 O O . ARG A 1 95 ? 6.734 30.982 36.634 1.00 35.25 95 ARG A O 1
ATOM 800 N N . TYR A 1 96 ? 6.394 31.089 34.416 1.00 42.50 96 TYR A N 1
ATOM 801 C CA . TYR A 1 96 ? 7.349 32.189 34.210 1.00 42.50 96 TYR A CA 1
ATOM 802 C C . TYR A 1 96 ? 6.692 33.571 34.267 1.00 42.50 96 TYR A C 1
ATOM 804 O O . TYR A 1 96 ? 7.385 34.543 34.551 1.00 42.50 96 TYR A O 1
ATOM 812 N N . GLU A 1 97 ? 5.373 33.666 34.078 1.00 35.72 97 GLU A N 1
ATOM 813 C CA . GLU A 1 97 ? 4.653 34.941 34.183 1.00 35.72 97 GLU A CA 1
ATOM 814 C C . GLU A 1 97 ? 4.180 35.237 35.620 1.00 35.72 97 GLU A C 1
ATOM 816 O O . GLU A 1 97 ? 4.188 36.391 36.046 1.00 35.72 97 GLU A O 1
ATOM 821 N N . SER A 1 98 ? 3.900 34.212 36.438 1.00 33.25 98 SER A N 1
ATOM 822 C CA . SER A 1 98 ? 3.493 34.408 37.841 1.00 33.25 98 SER A CA 1
ATOM 823 C C . SER A 1 98 ? 4.630 34.822 38.789 1.00 33.25 98 SER A C 1
ATOM 825 O O . SER A 1 98 ? 4.354 35.209 39.918 1.00 33.25 98 SER A O 1
ATOM 827 N N . ASN A 1 99 ? 5.896 34.765 38.357 1.00 39.75 99 ASN A N 1
ATOM 828 C CA . ASN A 1 99 ? 7.054 35.152 39.179 1.00 39.75 99 ASN A CA 1
ATOM 829 C C . ASN A 1 99 ? 7.614 36.549 38.858 1.00 39.75 99 ASN A C 1
ATOM 831 O O . ASN A 1 99 ? 8.652 36.927 39.398 1.00 39.75 99 ASN A O 1
ATOM 835 N N . MET A 1 100 ? 6.935 37.336 38.015 1.00 40.16 100 MET A N 1
ATOM 836 C CA . MET A 1 100 ? 7.344 38.712 37.700 1.00 40.16 100 MET A CA 1
ATOM 837 C C . MET A 1 100 ? 6.490 39.788 38.399 1.00 40.16 100 MET A C 1
ATOM 839 O O . MET A 1 100 ? 6.736 40.977 38.208 1.00 40.16 100 MET A O 1
ATOM 843 N N . GLN A 1 101 ? 5.516 39.394 39.233 1.00 39.50 101 GLN A N 1
ATOM 844 C CA . GLN A 1 101 ? 4.613 40.310 39.945 1.00 39.50 101 GLN A CA 1
ATOM 845 C C . GLN A 1 101 ? 4.298 39.860 41.380 1.00 39.50 101 GLN A C 1
ATOM 847 O O . GLN A 1 101 ? 3.143 39.796 41.770 1.00 39.50 101 GLN A O 1
ATOM 852 N N . THR A 1 102 ? 5.313 39.608 42.206 1.00 35.53 102 THR A N 1
ATOM 853 C CA . THR A 1 102 ? 5.161 39.700 43.672 1.00 35.53 102 THR A CA 1
ATOM 854 C C . THR A 1 102 ? 6.476 40.156 44.298 1.00 35.53 102 THR A C 1
ATOM 856 O O . THR A 1 102 ? 7.197 39.384 44.925 1.00 35.53 102 THR A O 1
ATOM 859 N N . SER A 1 103 ? 6.803 41.436 44.118 1.00 39.09 103 SER A N 1
ATOM 860 C CA . SER A 1 103 ? 7.694 42.145 45.039 1.00 39.09 103 SER A CA 1
ATOM 861 C C . SER A 1 103 ? 6.826 42.714 46.155 1.00 39.09 103 SER A C 1
ATOM 863 O O . SER A 1 103 ? 6.226 43.773 45.993 1.00 39.09 103 SER A O 1
ATOM 865 N N . GLY A 1 104 ? 6.713 41.984 47.262 1.00 36.19 104 GLY A N 1
ATOM 866 C CA . GLY A 1 104 ? 5.978 42.445 48.435 1.00 36.19 104 GLY A CA 1
ATOM 867 C C . GLY A 1 104 ? 5.784 41.366 49.494 1.00 36.19 104 GLY A C 1
ATOM 868 O O . GLY A 1 104 ? 4.821 40.618 49.418 1.00 36.19 104 GLY A O 1
ATOM 869 N N . SER A 1 105 ? 6.666 41.395 50.497 1.00 32.59 105 SER A N 1
ATOM 870 C CA . SER A 1 105 ? 6.514 40.852 51.858 1.00 32.59 105 SER A CA 1
ATOM 871 C C . SER A 1 105 ? 6.534 39.325 52.044 1.00 32.59 105 SER A C 1
ATOM 873 O O . SER A 1 105 ? 5.643 38.599 51.626 1.00 32.59 105 SER A O 1
ATOM 875 N N . ASP A 1 106 ? 7.606 38.896 52.717 1.00 34.72 106 ASP A N 1
ATOM 876 C CA . ASP A 1 106 ? 7.688 37.880 53.776 1.00 34.72 106 ASP A CA 1
ATOM 877 C C . ASP A 1 106 ? 6.797 36.628 53.675 1.00 34.72 106 ASP A C 1
ATOM 879 O O . ASP A 1 106 ? 5.590 36.691 53.874 1.00 34.72 106 ASP A O 1
ATOM 883 N N . ASN A 1 107 ? 7.412 35.445 53.539 1.00 32.31 107 ASN A N 1
ATOM 884 C CA . ASN A 1 107 ? 7.633 34.517 54.663 1.00 32.31 107 ASN A CA 1
ATOM 885 C C . ASN A 1 107 ? 8.186 33.154 54.174 1.00 32.31 107 ASN A C 1
ATOM 887 O O . ASN A 1 107 ? 7.715 32.587 53.195 1.00 32.31 107 ASN A O 1
ATOM 891 N N . SER A 1 108 ? 9.188 32.661 54.907 1.00 37.72 108 SER A N 1
ATOM 892 C CA . SER A 1 108 ? 9.609 31.268 55.147 1.00 37.72 108 SER A CA 1
ATOM 893 C C . SER A 1 108 ? 9.129 30.139 54.213 1.00 37.72 108 SER A C 1
ATOM 895 O O . SER A 1 108 ? 7.958 29.766 54.197 1.00 37.72 108 SER A O 1
ATOM 897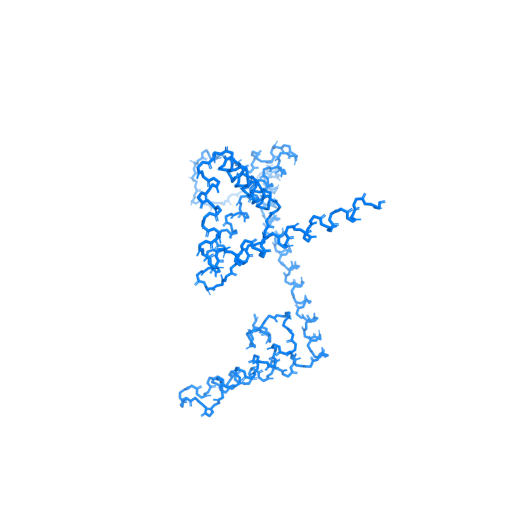 N N . GLY A 1 109 ? 10.090 29.462 53.574 1.00 28.36 109 GLY A N 1
ATOM 898 C CA . GLY A 1 109 ? 9.877 28.149 52.963 1.00 28.36 109 GLY A CA 1
ATOM 899 C C . GLY A 1 109 ? 11.100 27.639 52.205 1.00 28.36 109 GLY A C 1
ATOM 900 O O . GLY A 1 109 ? 11.167 27.749 50.986 1.00 28.36 109 GLY A O 1
ATOM 901 N N . ASN A 1 110 ? 12.075 27.081 52.926 1.00 33.12 110 ASN A N 1
ATOM 902 C CA . ASN A 1 110 ? 13.210 26.364 52.341 1.00 33.12 110 ASN A CA 1
ATOM 903 C C . ASN A 1 110 ? 12.724 25.134 51.558 1.00 33.12 110 ASN A C 1
ATOM 905 O O . ASN A 1 110 ? 12.298 24.151 52.157 1.00 33.12 110 ASN A O 1
ATOM 909 N N . TYR A 1 111 ? 12.880 25.159 50.236 1.00 28.56 111 TYR A N 1
ATOM 910 C CA . TYR A 1 111 ? 13.054 23.952 49.431 1.00 28.56 111 TYR A CA 1
ATOM 911 C C . TYR A 1 111 ? 14.318 24.112 48.592 1.00 28.56 111 TYR A C 1
ATOM 913 O O . TYR A 1 111 ? 14.345 24.788 47.564 1.00 28.56 111 TYR A O 1
ATOM 921 N N . SER A 1 112 ? 15.392 23.492 49.071 1.00 28.92 112 SER A N 1
ATOM 922 C CA . SER A 1 112 ? 16.657 23.354 48.363 1.00 28.92 112 SER A CA 1
ATOM 923 C C . SER A 1 112 ? 16.429 22.457 47.144 1.00 28.92 112 SER A C 1
ATOM 925 O O . SER A 1 112 ? 16.231 21.254 47.294 1.00 28.92 112 SER A O 1
ATOM 927 N N . ASN A 1 113 ? 16.437 23.031 45.940 1.00 34.03 113 ASN A N 1
ATOM 928 C CA . ASN A 1 113 ? 16.479 22.275 44.689 1.00 34.03 113 ASN A CA 1
ATOM 929 C C . ASN A 1 113 ? 17.950 21.958 44.353 1.00 34.03 113 ASN A C 1
ATOM 931 O O . ASN A 1 113 ? 18.702 22.885 44.032 1.00 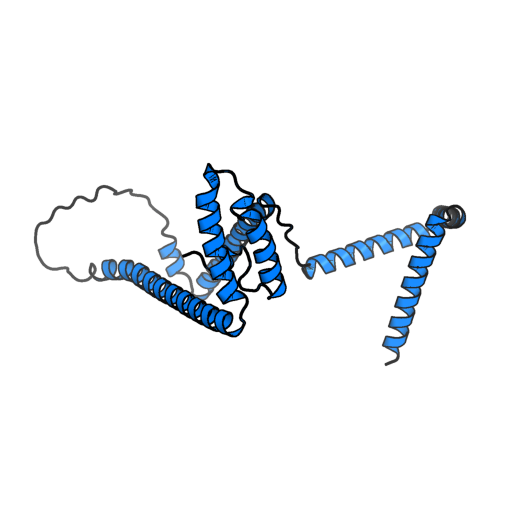34.03 113 ASN A O 1
ATOM 935 N N . PRO A 1 114 ? 18.406 20.697 44.440 1.00 33.41 114 PRO A N 1
ATOM 936 C CA . PRO A 1 114 ? 19.791 20.348 44.196 1.00 33.41 114 PRO A CA 1
ATOM 937 C C . PRO A 1 114 ? 19.938 20.002 42.719 1.00 33.41 114 PRO A C 1
ATOM 939 O O . PRO A 1 114 ? 19.763 18.850 42.359 1.00 33.41 114 PRO A O 1
ATOM 942 N N . ASN A 1 115 ? 20.180 21.003 41.871 1.00 32.19 115 ASN A N 1
ATOM 943 C CA . ASN A 1 115 ? 20.845 20.866 40.566 1.00 32.19 115 ASN A CA 1
ATOM 944 C C . ASN A 1 115 ? 21.059 22.262 39.972 1.00 32.19 115 ASN A C 1
ATOM 946 O O . ASN A 1 115 ? 20.408 22.674 39.015 1.00 32.19 115 ASN A O 1
ATOM 950 N N . ASN A 1 116 ? 21.974 23.014 40.584 1.00 36.53 116 ASN A N 1
ATOM 951 C CA . ASN A 1 116 ? 22.535 24.213 39.979 1.00 36.53 116 ASN A CA 1
ATOM 952 C C . ASN A 1 116 ? 23.794 23.789 39.212 1.00 36.53 116 ASN A C 1
ATOM 954 O O . ASN A 1 116 ? 24.897 23.802 39.754 1.00 36.53 116 ASN A O 1
ATOM 958 N N . TYR A 1 117 ? 23.601 23.320 37.978 1.00 29.83 117 TYR A N 1
ATOM 959 C CA . TYR A 1 117 ? 24.685 23.251 37.004 1.00 29.83 117 TYR A CA 1
ATOM 960 C C . TYR A 1 117 ? 24.753 24.605 36.307 1.00 29.83 117 TYR A C 1
ATOM 962 O O . TYR A 1 117 ? 23.996 24.906 35.386 1.00 29.83 117 TYR A O 1
ATOM 970 N N . SER A 1 118 ? 25.662 25.434 36.799 1.00 39.72 118 SER A N 1
ATOM 971 C CA . SER A 1 118 ? 26.141 26.639 36.147 1.00 39.72 118 SER A CA 1
ATOM 972 C C . SER A 1 118 ? 26.921 26.249 34.893 1.00 39.72 118 SER A C 1
ATOM 974 O O . SER A 1 118 ? 28.126 26.022 34.935 1.00 39.72 118 SER A O 1
ATOM 976 N N . ASN A 1 119 ? 26.232 26.200 33.759 1.00 40.91 119 ASN A N 1
ATOM 977 C CA . ASN A 1 119 ? 26.865 26.372 32.462 1.00 40.91 119 ASN A CA 1
ATOM 978 C C . ASN A 1 119 ? 26.377 27.692 31.873 1.00 40.91 119 ASN A C 1
ATOM 980 O O . ASN A 1 119 ? 25.198 28.038 31.961 1.00 40.91 119 ASN A O 1
ATOM 984 N N . GLN A 1 120 ? 27.295 28.441 31.265 1.00 48.66 120 GLN A N 1
ATOM 985 C CA . GLN A 1 120 ? 26.957 29.430 30.244 1.00 48.66 120 GLN A CA 1
ATOM 986 C C . GLN A 1 120 ? 26.376 28.674 29.039 1.00 48.66 120 GLN A C 1
ATOM 988 O O . GLN A 1 120 ? 27.000 28.578 27.987 1.00 48.66 120 GLN A O 1
ATOM 993 N N . ASP A 1 121 ? 25.204 28.069 29.212 1.00 44.59 121 ASP A N 1
ATOM 994 C CA . ASP A 1 121 ? 24.516 27.375 28.144 1.00 44.59 121 ASP A CA 1
ATOM 995 C C . ASP A 1 121 ? 23.991 28.442 27.196 1.00 44.59 121 ASP A C 1
ATOM 997 O O . ASP A 1 121 ? 23.165 29.289 27.553 1.00 44.59 121 ASP A O 1
ATOM 1001 N N . PHE A 1 122 ? 24.527 28.433 25.978 1.00 52.94 122 PHE A N 1
ATOM 1002 C CA . PHE A 1 122 ? 23.979 29.187 24.867 1.00 52.94 122 PHE A CA 1
ATOM 1003 C C . PHE A 1 122 ? 22.511 28.778 24.705 1.00 52.94 122 PHE A C 1
ATOM 1005 O O . PHE A 1 122 ? 22.189 27.715 24.172 1.00 52.94 122 PHE A O 1
ATOM 1012 N N . ASP A 1 123 ? 21.617 29.618 25.225 1.00 67.00 123 ASP A N 1
ATOM 1013 C CA . ASP A 1 123 ? 20.178 29.409 25.176 1.00 67.00 123 ASP A CA 1
ATOM 1014 C C . ASP A 1 123 ? 19.709 29.647 23.740 1.00 67.00 123 ASP A C 1
ATOM 1016 O O . ASP A 1 123 ? 19.306 30.748 23.342 1.00 67.00 123 ASP A O 1
ATOM 1020 N N . TRP A 1 124 ? 19.800 28.584 22.941 1.00 53.75 124 TRP A N 1
ATOM 1021 C CA . TRP A 1 124 ? 19.385 28.591 21.547 1.00 53.75 124 TRP A CA 1
ATOM 1022 C C . TRP A 1 124 ? 17.929 29.041 21.416 1.00 53.75 124 TRP A C 1
ATOM 1024 O O . TRP A 1 124 ? 17.598 29.654 20.411 1.00 53.75 124 TRP A O 1
ATOM 1034 N N . ARG A 1 125 ? 17.080 28.826 22.434 1.00 54.91 125 ARG A N 1
ATOM 1035 C CA . ARG A 1 125 ? 15.674 29.257 22.474 1.00 54.91 125 ARG A CA 1
ATOM 1036 C C . ARG A 1 125 ? 15.557 30.779 22.521 1.00 54.91 125 ARG A C 1
ATOM 1038 O O . ARG A 1 125 ? 14.779 31.339 21.750 1.00 54.91 125 ARG A O 1
ATOM 1045 N N . LYS A 1 126 ? 16.354 31.461 23.353 1.00 62.03 126 LYS A N 1
ATOM 1046 C CA . LYS A 1 126 ? 16.422 32.938 23.383 1.00 62.03 126 LYS A CA 1
ATOM 1047 C C . LYS A 1 126 ? 17.007 33.515 22.100 1.00 62.03 126 LYS A C 1
ATOM 1049 O O . LYS A 1 126 ? 16.470 34.488 21.574 1.00 62.03 126 LYS A O 1
ATOM 1054 N N . ALA A 1 127 ? 18.067 32.904 21.571 1.00 68.50 127 ALA A N 1
ATOM 1055 C CA . ALA A 1 127 ? 18.651 33.322 20.299 1.00 68.50 127 ALA A CA 1
ATOM 1056 C C . ALA A 1 127 ? 17.622 33.200 19.160 1.00 68.50 127 ALA A C 1
ATOM 1058 O O . ALA A 1 127 ? 17.377 34.170 18.452 1.00 68.50 127 ALA A O 1
ATOM 1059 N N . TYR A 1 128 ? 16.938 32.057 19.051 1.00 58.16 128 TYR A N 1
ATOM 1060 C CA . TYR A 1 128 ? 15.907 31.811 18.039 1.00 58.16 128 TYR A CA 1
ATOM 1061 C C . TYR A 1 128 ? 14.704 32.751 18.172 1.00 58.16 128 TYR A C 1
ATOM 1063 O O . TYR A 1 128 ? 14.183 33.223 17.164 1.00 58.16 128 TYR A O 1
ATOM 1071 N N . ALA A 1 129 ? 14.267 33.046 19.401 1.00 66.31 129 ALA A N 1
ATOM 1072 C CA . ALA A 1 129 ? 13.144 33.945 19.666 1.00 66.31 129 ALA A CA 1
ATOM 1073 C C . ALA A 1 129 ? 13.434 35.399 19.254 1.00 66.31 129 ALA A C 1
ATOM 1075 O O . ALA A 1 129 ? 12.523 36.093 18.805 1.00 66.31 129 ALA A O 1
ATOM 1076 N N . ASN A 1 130 ? 14.698 35.828 19.343 1.00 71.00 130 ASN A N 1
ATOM 1077 C CA . ASN A 1 130 ? 15.146 37.164 18.943 1.00 71.00 130 ASN A CA 1
ATOM 1078 C C . ASN A 1 130 ? 15.408 37.302 17.429 1.00 71.00 130 ASN A C 1
ATOM 1080 O O . ASN A 1 130 ? 15.578 38.419 16.941 1.00 71.00 130 ASN A O 1
ATOM 1084 N N . LEU A 1 131 ? 15.434 36.195 16.675 1.00 65.94 131 LEU A N 1
ATOM 1085 C CA . LEU A 1 131 ? 15.559 36.205 15.212 1.00 65.94 131 LEU A CA 1
ATOM 1086 C C . LEU A 1 131 ? 14.256 36.656 14.533 1.00 65.94 131 LEU A C 1
ATOM 1088 O O . LEU A 1 131 ? 13.152 36.424 15.026 1.00 65.94 131 LEU A O 1
ATOM 1092 N N . SER A 1 132 ? 14.363 37.251 13.343 1.00 77.19 132 SER A N 1
ATOM 1093 C CA . SER A 1 132 ? 13.189 37.663 12.568 1.00 77.19 132 SER A CA 1
ATOM 1094 C C . SER A 1 132 ? 12.312 36.458 12.212 1.00 77.19 132 SER A C 1
ATOM 1096 O O . SER A 1 132 ? 12.813 35.386 11.868 1.00 77.19 132 SER A O 1
ATOM 1098 N N . LYS A 1 133 ? 10.980 36.631 12.176 1.00 70.31 133 LYS A N 1
ATOM 1099 C CA . LYS A 1 133 ? 10.028 35.562 11.793 1.00 70.31 133 LYS A CA 1
ATOM 1100 C C . LYS A 1 133 ? 10.384 34.883 10.461 1.00 70.31 133 LYS A C 1
ATOM 1102 O O . LYS A 1 133 ? 10.060 33.715 10.259 1.00 70.31 133 LYS A O 1
ATOM 1107 N N . LYS A 1 134 ? 11.027 35.600 9.528 1.00 73.25 134 LYS A N 1
ATOM 1108 C CA . LYS A 1 134 ? 11.502 35.030 8.252 1.00 73.25 134 LYS A CA 1
ATOM 1109 C C . LYS A 1 134 ? 12.695 34.085 8.440 1.00 73.25 134 LYS A C 1
ATOM 1111 O O . LYS A 1 134 ? 12.751 33.054 7.777 1.00 73.25 134 LYS A O 1
ATOM 1116 N N . GLU A 1 135 ? 13.610 34.415 9.342 1.00 72.69 135 GLU A N 1
ATOM 1117 C CA . GLU A 1 135 ? 14.807 33.623 9.642 1.00 72.69 135 GLU A CA 1
ATOM 1118 C C . GLU A 1 135 ? 14.447 32.378 10.453 1.00 72.69 135 GLU A C 1
ATOM 1120 O O . GLU A 1 135 ? 14.862 31.281 10.091 1.00 72.69 135 GLU A O 1
ATOM 1125 N N . GLN A 1 136 ? 13.555 32.515 11.441 1.00 69.94 136 GLN A N 1
ATOM 1126 C CA . GLN A 1 136 ? 12.995 31.383 12.190 1.00 69.94 136 GLN A CA 1
ATOM 1127 C C . GLN A 1 136 ? 12.361 30.344 11.254 1.00 69.94 136 GLN A C 1
ATOM 1129 O O . GLN A 1 136 ? 12.626 29.150 11.359 1.00 69.94 136 GLN A O 1
ATOM 1134 N N . ARG A 1 137 ? 11.564 30.791 10.271 1.00 71.69 137 ARG A N 1
ATOM 1135 C CA . ARG A 1 137 ? 10.961 29.899 9.265 1.00 71.69 137 ARG A CA 1
ATOM 1136 C C . ARG A 1 137 ? 12.005 29.184 8.415 1.00 71.69 137 ARG A C 1
ATOM 1138 O O . ARG A 1 137 ? 11.786 28.037 8.036 1.00 71.69 137 ARG A O 1
ATOM 1145 N N . LYS A 1 138 ? 13.105 29.859 8.076 1.00 81.00 138 LYS A N 1
ATOM 1146 C CA . LYS A 1 138 ? 14.169 29.282 7.253 1.00 81.00 138 LYS A CA 1
ATOM 1147 C C . LYS A 1 138 ? 14.913 28.194 8.022 1.00 81.00 138 LYS A C 1
ATOM 1149 O O . LYS A 1 138 ? 15.020 27.085 7.510 1.00 81.00 138 LYS A O 1
ATOM 1154 N N . ILE A 1 139 ? 15.320 28.485 9.256 1.00 76.19 139 ILE A N 1
ATOM 1155 C CA . ILE A 1 139 ? 16.021 27.518 10.102 1.00 76.19 139 ILE A CA 1
ATOM 1156 C C . ILE A 1 139 ? 15.097 26.334 10.420 1.00 76.19 139 ILE A C 1
ATOM 1158 O O . ILE A 1 139 ? 15.514 25.191 10.292 1.00 76.19 139 ILE A O 1
ATOM 1162 N N . MET A 1 140 ? 13.813 26.567 10.718 1.00 66.44 140 MET A N 1
ATOM 1163 C CA . MET A 1 140 ? 12.851 25.486 10.968 1.00 66.44 140 MET A CA 1
ATOM 1164 C C . MET A 1 140 ? 12.670 24.593 9.735 1.00 66.44 140 MET A C 1
ATOM 1166 O O . MET A 1 140 ? 12.617 23.371 9.845 1.00 66.44 140 MET A O 1
ATOM 1170 N N . LYS A 1 141 ? 12.624 25.191 8.538 1.00 78.44 141 LYS A N 1
ATOM 1171 C CA . LYS A 1 141 ? 12.528 24.455 7.271 1.00 78.44 141 LYS A CA 1
ATOM 1172 C C . LYS A 1 141 ? 13.788 23.636 6.978 1.00 78.44 141 LYS A C 1
ATOM 1174 O O . LYS A 1 141 ? 13.675 22.551 6.413 1.00 78.44 141 LYS A O 1
ATOM 1179 N N . GLU A 1 142 ? 14.965 24.148 7.323 1.00 78.44 142 GLU A N 1
ATOM 1180 C CA . GLU A 1 142 ? 16.246 23.448 7.167 1.00 78.44 142 GLU A CA 1
ATOM 1181 C C . GLU A 1 142 ? 16.362 22.282 8.152 1.00 78.44 142 GLU A C 1
ATOM 1183 O O . GLU A 1 142 ? 16.561 21.150 7.715 1.00 78.44 142 GLU A O 1
ATOM 1188 N N . VAL A 1 143 ? 16.091 22.528 9.436 1.00 78.44 143 VAL A N 1
ATOM 1189 C CA . VAL A 1 143 ? 16.070 21.502 10.490 1.00 78.44 143 VAL A CA 1
ATOM 1190 C C . VAL A 1 143 ? 15.058 20.407 10.162 1.00 78.44 143 VAL A C 1
ATOM 1192 O O . VAL A 1 143 ? 15.378 19.225 10.226 1.00 78.44 143 VAL A O 1
ATOM 1195 N N . GLN A 1 144 ? 13.850 20.771 9.722 1.00 67.31 144 GLN A N 1
ATOM 1196 C CA . GLN A 1 144 ? 12.840 19.788 9.340 1.00 67.31 144 GLN A CA 1
ATOM 1197 C C . GLN A 1 144 ? 13.256 18.987 8.102 1.00 67.31 144 GLN A C 1
ATOM 1199 O O . GLN A 1 144 ? 12.956 17.802 8.004 1.00 67.31 144 GLN A O 1
ATOM 1204 N N . LYS A 1 145 ? 13.969 19.595 7.149 1.00 76.31 145 LYS A N 1
ATOM 1205 C CA . LYS A 1 145 ? 14.476 18.894 5.963 1.00 76.31 145 LYS A CA 1
ATOM 1206 C C . LYS A 1 145 ? 15.573 17.890 6.324 1.00 76.31 145 LYS A C 1
ATOM 1208 O O . LYS A 1 145 ? 15.596 16.810 5.736 1.00 76.31 145 LYS A O 1
ATOM 1213 N N . GLU A 1 146 ? 16.453 18.244 7.255 1.00 74.00 146 GLU A N 1
ATOM 1214 C CA . GLU A 1 146 ? 17.536 17.385 7.738 1.00 74.00 146 GLU A CA 1
ATOM 1215 C C . GLU A 1 146 ? 17.000 16.235 8.596 1.00 74.00 146 GLU A C 1
ATOM 1217 O O . GLU A 1 146 ? 17.230 15.074 8.257 1.00 74.00 146 GLU A O 1
ATOM 1222 N N . ALA A 1 147 ? 16.156 16.538 9.587 1.00 69.50 147 ALA A N 1
ATOM 1223 C CA . ALA A 1 147 ? 15.488 15.539 10.419 1.00 69.50 147 ALA A CA 1
ATOM 1224 C C . ALA A 1 147 ? 14.649 14.565 9.575 1.00 69.50 147 ALA A C 1
ATOM 1226 O O . ALA A 1 147 ? 14.719 13.354 9.763 1.00 69.50 147 ALA A O 1
ATOM 1227 N N . ASN A 1 148 ? 13.914 15.063 8.573 1.00 71.44 148 ASN A N 1
ATOM 1228 C CA . ASN A 1 148 ? 13.154 14.208 7.658 1.00 71.44 148 ASN A CA 1
ATOM 1229 C C . ASN A 1 148 ? 14.058 13.338 6.769 1.00 71.44 148 ASN A C 1
ATOM 1231 O O . ASN A 1 148 ? 13.641 12.257 6.360 1.00 71.44 148 ASN A O 1
ATOM 1235 N N . ALA A 1 149 ? 15.264 13.794 6.417 1.00 76.81 149 ALA A N 1
ATOM 1236 C CA . ALA A 1 149 ? 16.205 13.014 5.615 1.00 76.81 149 ALA A CA 1
ATOM 1237 C C . ALA A 1 149 ? 16.862 11.898 6.437 1.00 76.81 149 ALA A C 1
ATOM 1239 O O . ALA A 1 149 ? 17.007 10.783 5.935 1.00 76.81 149 ALA A O 1
ATOM 1240 N N . GLU A 1 150 ? 17.220 12.188 7.686 1.00 74.81 150 GLU A N 1
ATOM 1241 C CA . GLU A 1 150 ? 17.765 11.213 8.630 1.00 74.81 150 GLU A CA 1
ATOM 1242 C C . GLU A 1 150 ? 16.707 10.183 9.042 1.00 74.81 150 GLU A C 1
ATOM 1244 O O . GLU A 1 150 ? 16.945 8.981 8.925 1.00 74.81 150 GLU A O 1
ATOM 1249 N N . TYR A 1 151 ? 15.494 10.642 9.370 1.00 69.75 151 TYR A N 1
ATOM 1250 C CA . TYR A 1 151 ? 14.346 9.775 9.632 1.00 69.75 151 TYR A CA 1
ATOM 1251 C C . TYR A 1 151 ? 14.055 8.873 8.433 1.00 69.75 151 TYR A C 1
ATOM 1253 O O . TYR A 1 151 ? 13.881 7.670 8.593 1.00 69.75 151 TYR A O 1
ATOM 1261 N N . ARG A 1 152 ? 14.085 9.419 7.207 1.00 70.00 152 ARG A N 1
ATOM 1262 C CA . ARG A 1 152 ? 13.888 8.625 5.987 1.00 70.00 152 ARG A CA 1
ATOM 1263 C C . ARG A 1 152 ? 14.950 7.537 5.828 1.00 70.00 152 ARG A C 1
ATOM 1265 O O . ARG A 1 152 ? 14.583 6.433 5.450 1.00 70.00 152 ARG A O 1
ATOM 1272 N N . LYS A 1 153 ? 16.225 7.808 6.132 1.00 78.44 153 LYS A N 1
ATOM 1273 C CA . LYS A 1 153 ? 17.291 6.789 6.080 1.00 78.44 153 LYS A CA 1
ATOM 1274 C C . LYS A 1 153 ? 17.060 5.669 7.093 1.00 78.44 153 LYS A C 1
ATOM 1276 O O . LYS A 1 153 ? 17.078 4.506 6.713 1.00 78.44 153 LYS A O 1
ATOM 1281 N N . GLN A 1 154 ? 16.776 6.021 8.347 1.00 75.56 154 GLN A N 1
ATOM 1282 C CA . GLN A 1 154 ? 16.494 5.036 9.397 1.00 75.56 154 GLN A CA 1
ATOM 1283 C C . GLN A 1 154 ? 15.265 4.181 9.054 1.00 75.56 154 GLN A C 1
ATOM 1285 O O . GLN A 1 154 ? 15.273 2.965 9.239 1.00 75.56 154 GLN A O 1
ATOM 1290 N N . TYR A 1 155 ? 14.229 4.807 8.489 1.00 70.12 155 TYR A N 1
ATOM 1291 C CA . TYR A 1 155 ? 13.046 4.114 7.986 1.00 70.12 155 TYR A CA 1
ATOM 1292 C C . TYR A 1 155 ? 13.421 3.164 6.838 1.00 70.12 155 TYR A C 1
ATOM 1294 O O . TYR A 1 155 ? 13.072 1.989 6.865 1.00 70.12 155 TYR A O 1
ATOM 1302 N N . GLU A 1 156 ? 14.182 3.632 5.846 1.00 74.38 156 GLU A N 1
ATOM 1303 C CA . GLU A 1 156 ? 14.631 2.814 4.714 1.00 74.38 156 GLU A CA 1
ATOM 1304 C C . GLU A 1 156 ? 15.445 1.583 5.154 1.00 74.38 156 GLU A C 1
ATOM 1306 O O . GLU A 1 156 ? 15.212 0.490 4.631 1.00 74.38 156 GLU A O 1
ATOM 1311 N N . ASP A 1 157 ? 16.338 1.721 6.134 1.00 79.81 157 ASP A N 1
ATOM 1312 C CA . ASP A 1 157 ? 17.142 0.612 6.663 1.00 79.81 157 ASP A CA 1
ATOM 1313 C C . ASP A 1 157 ? 16.288 -0.421 7.416 1.00 79.81 157 ASP A C 1
ATOM 1315 O O . ASP A 1 157 ? 16.488 -1.629 7.260 1.00 79.81 157 ASP A O 1
ATOM 1319 N N . TYR A 1 158 ? 15.273 0.037 8.154 1.00 75.56 158 TYR A N 1
ATOM 1320 C CA . TYR A 1 158 ? 14.295 -0.826 8.820 1.00 75.56 158 TYR A CA 1
ATOM 1321 C C . TYR A 1 158 ? 13.450 -1.642 7.825 1.00 75.56 158 TYR A C 1
ATOM 1323 O O . TYR A 1 158 ? 13.292 -2.852 7.973 1.00 75.56 158 TYR A O 1
ATOM 1331 N N . PHE A 1 159 ? 12.945 -1.026 6.752 1.00 72.38 159 PHE A N 1
ATOM 1332 C CA . PHE A 1 159 ? 12.185 -1.774 5.738 1.00 72.38 159 PHE A CA 1
ATOM 1333 C C . PHE A 1 159 ? 13.067 -2.729 4.927 1.00 72.38 159 PHE A C 1
ATOM 1335 O O . PHE A 1 159 ? 12.601 -3.796 4.521 1.00 72.38 159 PHE A O 1
ATOM 1342 N N . ARG A 1 160 ? 14.347 -2.389 4.722 1.00 75.88 160 ARG A N 1
ATOM 1343 C CA . ARG A 1 160 ? 15.323 -3.293 4.099 1.00 75.88 160 ARG A CA 1
ATOM 1344 C C . ARG A 1 160 ? 15.619 -4.514 4.967 1.00 75.88 160 ARG A C 1
ATOM 1346 O O . ARG A 1 160 ? 15.692 -5.610 4.416 1.00 75.88 160 ARG A O 1
ATOM 1353 N N . SER A 1 161 ? 15.755 -4.356 6.287 1.00 77.75 161 SER A N 1
ATOM 1354 C CA . SER A 1 161 ? 15.999 -5.486 7.199 1.00 77.75 161 SER A CA 1
ATOM 1355 C C . SER A 1 161 ? 14.801 -6.438 7.292 1.00 77.75 161 SER A C 1
ATOM 1357 O O . SER A 1 161 ? 14.984 -7.646 7.409 1.00 77.75 161 SER A O 1
ATOM 1359 N N . LEU A 1 162 ? 13.583 -5.918 7.121 1.00 79.19 162 LEU A N 1
ATOM 1360 C CA . LEU A 1 162 ? 12.342 -6.695 7.012 1.00 79.19 162 LEU A CA 1
ATOM 1361 C C . LEU A 1 162 ? 12.118 -7.341 5.628 1.00 79.19 162 LEU A C 1
ATOM 1363 O O . LEU A 1 162 ? 11.077 -7.950 5.392 1.00 79.19 162 LEU A O 1
ATOM 1367 N N . GLY A 1 163 ? 13.064 -7.206 4.692 1.00 71.06 163 GLY A N 1
ATOM 1368 C CA . GLY A 1 163 ? 12.991 -7.831 3.368 1.00 71.06 163 GLY A CA 1
ATOM 1369 C C . GLY A 1 163 ? 12.092 -7.112 2.352 1.00 71.06 163 GLY A C 1
ATOM 1370 O O . GLY A 1 163 ? 11.872 -7.630 1.253 1.00 71.06 163 GLY A O 1
ATOM 1371 N N . TYR A 1 164 ? 11.593 -5.908 2.654 1.00 63.91 164 TYR A N 1
ATOM 1372 C CA . TYR A 1 164 ? 10.794 -5.130 1.707 1.00 63.91 164 TYR A CA 1
ATOM 1373 C C . TYR A 1 164 ? 11.683 -4.446 0.656 1.00 63.91 164 TYR A C 1
ATOM 1375 O O . TYR A 1 164 ? 12.584 -3.664 0.962 1.00 63.91 164 TYR A O 1
ATOM 1383 N N . LYS A 1 165 ? 11.392 -4.683 -0.632 1.00 63.03 165 LYS A N 1
ATOM 1384 C CA . LYS A 1 165 ? 12.022 -3.963 -1.752 1.00 63.03 165 LYS A CA 1
ATOM 1385 C C . LYS A 1 165 ? 11.398 -2.576 -1.908 1.00 63.03 165 LYS A C 1
ATOM 1387 O O . LYS A 1 165 ? 10.342 -2.425 -2.524 1.00 63.03 165 LYS A O 1
ATOM 1392 N N . ILE A 1 166 ? 12.072 -1.555 -1.389 1.00 63.25 166 ILE A N 1
ATOM 1393 C CA . ILE A 1 166 ? 11.666 -0.154 -1.551 1.00 63.25 166 ILE A CA 1
ATOM 1394 C C . ILE A 1 166 ? 11.864 0.246 -3.019 1.00 63.25 166 ILE A C 1
ATOM 1396 O O . ILE A 1 166 ? 12.990 0.360 -3.505 1.00 63.25 166 ILE A O 1
ATOM 1400 N N . LYS A 1 167 ? 10.762 0.441 -3.750 1.00 60.81 167 LYS A N 1
ATOM 1401 C CA . LYS A 1 167 ? 10.801 0.930 -5.133 1.00 60.81 167 LYS A CA 1
ATOM 1402 C C . LYS A 1 167 ? 11.076 2.432 -5.120 1.00 60.81 167 LYS A C 1
ATOM 1404 O O . LYS A 1 167 ? 10.194 3.224 -4.788 1.00 60.81 167 LYS A O 1
ATOM 1409 N N . HIS A 1 168 ? 12.296 2.822 -5.479 1.00 66.56 168 HIS A N 1
ATOM 1410 C CA . HIS A 1 168 ? 12.633 4.227 -5.672 1.00 66.56 168 HIS A CA 1
ATOM 1411 C C . HIS A 1 168 ? 11.849 4.777 -6.868 1.00 66.56 168 HIS A C 1
ATOM 1413 O O . HIS A 1 168 ? 11.891 4.220 -7.967 1.00 66.56 168 HIS A O 1
ATOM 1419 N N . LYS A 1 169 ? 11.092 5.850 -6.642 1.00 68.25 169 LYS A N 1
ATOM 1420 C CA . LYS A 1 169 ? 10.374 6.544 -7.712 1.00 68.25 169 LYS A CA 1
ATOM 1421 C C . LYS A 1 169 ? 11.403 7.411 -8.421 1.00 68.25 169 LYS A C 1
ATOM 1423 O O . LYS A 1 169 ? 12.043 8.218 -7.757 1.00 68.25 169 LYS A O 1
ATOM 1428 N N . TRP A 1 170 ? 11.572 7.227 -9.727 1.00 70.69 170 TRP A N 1
ATOM 1429 C CA . TRP A 1 170 ? 12.509 8.030 -10.511 1.00 70.69 170 TRP A CA 1
ATOM 1430 C C . TRP A 1 170 ? 12.259 9.513 -10.272 1.00 70.69 170 TRP A C 1
ATOM 1432 O O . TRP A 1 170 ? 11.143 9.998 -10.479 1.00 70.69 170 TRP A O 1
ATOM 1442 N N . THR A 1 171 ? 13.286 10.234 -9.828 1.00 80.81 171 THR A N 1
ATOM 1443 C CA . THR A 1 171 ? 13.195 11.686 -9.764 1.00 80.81 171 THR A CA 1
ATOM 1444 C C . THR A 1 171 ? 13.506 12.263 -11.142 1.00 80.81 171 THR A C 1
ATOM 1446 O O . THR A 1 171 ? 14.260 11.689 -11.927 1.00 80.81 171 THR A O 1
ATOM 1449 N N . PHE A 1 172 ? 12.934 13.426 -11.461 1.00 74.00 172 PHE A N 1
ATOM 1450 C CA . PHE A 1 172 ? 13.178 14.089 -12.750 1.00 74.00 172 PHE A CA 1
ATOM 1451 C C . PHE A 1 172 ? 14.674 14.368 -12.996 1.00 74.00 172 PHE A C 1
ATOM 1453 O O . PHE A 1 172 ? 15.134 14.401 -14.133 1.00 74.00 172 PHE A O 1
ATOM 1460 N N . LYS A 1 173 ? 15.450 14.526 -11.916 1.00 84.12 173 LYS A N 1
ATOM 1461 C CA . LYS A 1 173 ? 16.902 14.708 -11.975 1.00 84.12 173 LYS A CA 1
ATOM 1462 C C . LYS A 1 173 ? 17.608 13.430 -12.423 1.00 84.12 173 LYS A C 1
ATOM 1464 O O . LYS A 1 173 ? 18.442 13.504 -13.316 1.00 84.12 173 LYS A O 1
ATOM 1469 N N . ASP A 1 174 ? 17.212 12.281 -11.879 1.00 82.75 174 ASP A N 1
ATOM 1470 C CA . ASP A 1 174 ? 17.772 10.979 -12.264 1.00 82.75 174 ASP A CA 1
ATOM 1471 C C . ASP A 1 174 ? 17.473 10.668 -13.734 1.00 82.75 174 ASP A C 1
ATOM 1473 O O . ASP A 1 174 ? 18.333 10.175 -14.463 1.00 82.75 174 ASP A O 1
ATOM 1477 N N . PHE A 1 175 ? 16.276 11.040 -14.200 1.00 81.75 175 PHE A N 1
ATOM 1478 C CA . PHE A 1 175 ? 15.910 10.937 -15.611 1.00 81.75 175 PHE A CA 1
ATOM 1479 C C . PHE A 1 175 ? 16.826 11.756 -16.520 1.00 81.75 175 PHE A C 1
ATOM 1481 O O . PHE A 1 175 ? 17.336 11.244 -17.518 1.00 81.75 175 PHE A O 1
ATOM 1488 N N . LEU A 1 176 ? 17.082 13.010 -16.147 1.00 86.00 176 LEU A N 1
ATOM 1489 C CA . LEU A 1 176 ? 17.964 13.887 -16.906 1.00 86.00 176 LEU A CA 1
ATOM 1490 C C . LEU A 1 176 ? 19.406 13.358 -16.930 1.00 86.00 176 LEU A C 1
ATOM 1492 O O . LEU A 1 176 ? 20.055 13.396 -17.974 1.00 86.00 176 LEU A O 1
ATOM 1496 N N . THR A 1 177 ? 19.891 12.814 -15.811 1.00 89.44 177 THR A N 1
ATOM 1497 C CA . THR A 1 177 ? 21.209 12.174 -15.738 1.00 89.44 177 THR A CA 1
ATOM 1498 C C . THR A 1 177 ? 21.303 10.981 -16.685 1.00 89.44 177 THR A C 1
ATOM 1500 O O . THR A 1 177 ? 22.289 10.861 -17.405 1.00 89.44 177 THR A O 1
ATOM 1503 N N . VAL A 1 178 ? 20.278 10.130 -16.750 1.00 89.38 178 VAL A N 1
ATOM 1504 C CA . VAL A 1 178 ? 20.275 8.973 -17.659 1.00 89.38 178 VAL A CA 1
ATOM 1505 C C . VAL A 1 178 ? 20.244 9.403 -19.124 1.00 89.38 178 VAL A C 1
ATOM 1507 O O . VAL A 1 178 ? 20.993 8.847 -19.925 1.00 89.38 178 VAL A O 1
ATOM 1510 N N . ILE A 1 179 ? 19.467 10.430 -19.480 1.00 89.69 179 ILE A N 1
ATOM 1511 C CA . ILE A 1 179 ? 19.492 11.003 -20.837 1.00 89.69 179 ILE A CA 1
ATOM 1512 C C . ILE A 1 179 ? 20.885 11.528 -21.188 1.00 89.69 179 ILE A C 1
ATOM 1514 O O . ILE A 1 179 ? 21.373 11.271 -22.286 1.00 89.69 179 ILE A O 1
ATOM 1518 N N . LEU A 1 180 ? 21.538 12.237 -20.264 1.00 92.81 180 LEU A N 1
ATOM 1519 C CA . LEU A 1 180 ? 22.880 12.774 -20.482 1.00 92.81 180 LEU A CA 1
ATOM 1520 C C . LEU A 1 180 ? 23.888 11.640 -20.705 1.00 92.81 180 LEU A C 1
ATOM 1522 O O . LEU A 1 180 ? 24.649 11.680 -21.670 1.00 92.81 180 LEU A O 1
ATOM 1526 N N . VAL A 1 181 ? 23.847 10.597 -19.871 1.00 93.31 181 VAL A N 1
ATOM 1527 C CA . VAL A 1 181 ? 24.707 9.411 -20.010 1.00 93.31 181 VAL A CA 1
ATOM 1528 C C . VAL A 1 181 ? 24.489 8.725 -21.361 1.00 93.31 181 VAL A C 1
ATOM 1530 O O . VAL A 1 181 ? 25.462 8.426 -22.049 1.00 93.31 181 VAL A O 1
ATOM 1533 N N . ILE A 1 182 ? 23.234 8.528 -21.777 1.00 90.75 182 ILE A N 1
ATOM 1534 C CA . ILE A 1 182 ? 22.903 7.956 -23.092 1.00 90.75 182 ILE A CA 1
ATOM 1535 C C . ILE A 1 182 ? 23.444 8.847 -24.216 1.00 90.75 182 ILE A C 1
ATOM 1537 O O . ILE A 1 182 ? 24.046 8.339 -25.159 1.00 90.75 182 ILE A O 1
ATOM 1541 N N . GLY A 1 183 ? 23.288 10.168 -24.103 1.00 93.19 183 GLY A N 1
ATOM 1542 C CA . GLY A 1 183 ? 23.811 11.129 -25.073 1.00 93.19 183 GLY A CA 1
ATOM 1543 C C . GLY A 1 183 ? 25.331 11.042 -25.233 1.00 93.19 183 GLY A C 1
ATOM 1544 O O . GLY A 1 183 ? 25.824 10.965 -26.355 1.00 93.19 183 GLY A O 1
ATOM 1545 N N . VAL A 1 184 ? 26.077 10.974 -24.126 1.00 94.69 184 VAL A N 1
ATOM 1546 C CA . VAL A 1 184 ? 27.540 10.790 -24.151 1.00 94.69 184 VAL A CA 1
ATOM 1547 C C . VAL A 1 184 ? 27.919 9.461 -24.807 1.00 94.69 184 VAL A C 1
ATOM 1549 O O . VAL A 1 184 ? 28.842 9.419 -25.617 1.00 94.69 184 VAL A O 1
ATOM 1552 N N . LEU A 1 185 ? 27.185 8.385 -24.516 1.00 91.88 185 LEU A N 1
ATOM 1553 C CA . LEU A 1 185 ? 27.419 7.064 -25.104 1.00 91.88 185 LEU A CA 1
ATOM 1554 C C . LEU A 1 185 ? 27.222 7.086 -26.630 1.00 91.88 185 LEU A C 1
ATOM 1556 O O . LEU A 1 185 ? 28.062 6.575 -27.369 1.00 91.88 185 LEU A O 1
ATOM 1560 N N . VAL A 1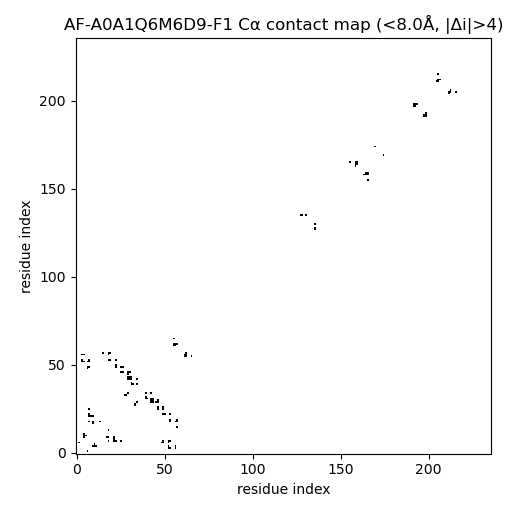 186 ? 26.169 7.751 -27.116 1.00 88.81 186 VAL A N 1
ATOM 1561 C CA . VAL A 1 186 ? 25.918 7.938 -28.556 1.00 88.81 186 VAL A CA 1
ATOM 1562 C C . VAL A 1 186 ? 27.044 8.734 -29.221 1.00 88.81 186 VAL A C 1
ATOM 1564 O O . VAL A 1 186 ? 27.492 8.361 -30.305 1.00 88.81 186 VAL A O 1
ATOM 1567 N N . ILE A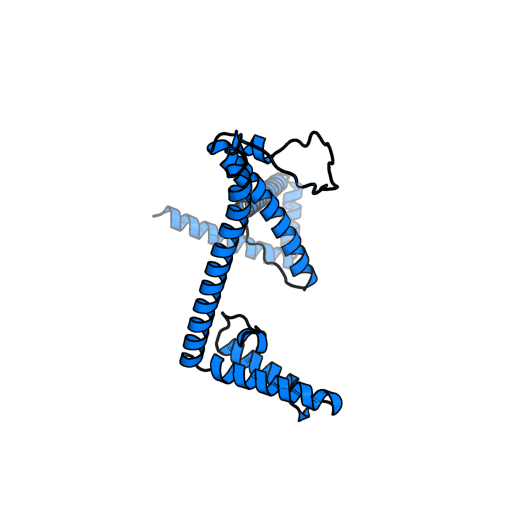 1 187 ? 27.547 9.787 -28.569 1.00 92.12 187 ILE A N 1
ATOM 1568 C CA . ILE A 1 187 ? 28.682 10.574 -29.076 1.00 92.12 187 ILE A CA 1
ATOM 1569 C C . ILE A 1 187 ? 29.936 9.699 -29.191 1.00 92.12 187 ILE A C 1
ATOM 1571 O O . ILE A 1 187 ? 30.595 9.722 -30.228 1.00 92.12 187 ILE A O 1
ATOM 1575 N N . ILE A 1 188 ? 30.242 8.890 -28.172 1.00 90.56 188 ILE A N 1
ATOM 1576 C CA . ILE A 1 188 ? 31.390 7.969 -28.191 1.00 90.56 188 ILE A CA 1
ATOM 1577 C C . ILE A 1 188 ? 31.273 6.976 -29.353 1.00 90.56 188 ILE A C 1
ATOM 1579 O O . ILE A 1 188 ? 32.237 6.782 -30.089 1.00 90.56 188 ILE A O 1
ATOM 1583 N N . VAL A 1 189 ? 30.094 6.382 -29.560 1.00 86.38 189 VAL A N 1
ATOM 1584 C CA . VAL A 1 189 ? 29.849 5.459 -30.682 1.00 86.38 189 VAL A CA 1
ATOM 1585 C C . VAL A 1 189 ? 30.022 6.164 -32.031 1.00 86.38 189 VAL A C 1
ATOM 1587 O O . VAL A 1 189 ? 30.635 5.602 -32.935 1.00 86.38 189 VAL A O 1
ATOM 1590 N N . GLY A 1 190 ? 29.553 7.408 -32.162 1.00 86.50 190 GLY A N 1
ATOM 1591 C CA . GLY A 1 190 ? 29.758 8.215 -33.368 1.00 86.50 190 GLY A CA 1
ATOM 1592 C C . GLY A 1 190 ? 31.234 8.514 -33.646 1.00 86.50 190 GLY A C 1
ATOM 1593 O O . GLY A 1 190 ? 31.680 8.405 -34.785 1.00 86.50 190 GLY A O 1
ATOM 1594 N N . VAL A 1 191 ? 32.020 8.821 -32.610 1.00 88.50 191 VAL A N 1
ATOM 1595 C CA . VAL A 1 191 ? 33.475 9.024 -32.735 1.00 88.50 191 VAL A CA 1
ATOM 1596 C C . VAL A 1 191 ? 34.184 7.724 -33.125 1.00 88.50 191 VAL A C 1
ATOM 1598 O O . VAL A 1 191 ? 35.059 7.743 -33.987 1.00 88.50 191 VAL A O 1
ATOM 1601 N N . LEU A 1 192 ? 33.77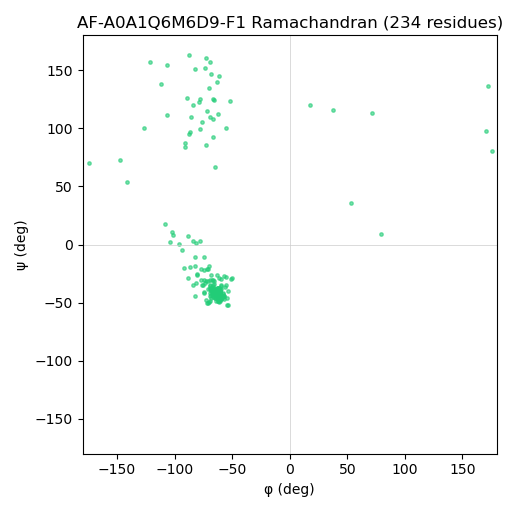6 6.582 -32.559 1.00 84.75 192 LEU A N 1
ATOM 1602 C CA . LEU A 1 192 ? 34.289 5.265 -32.953 1.00 84.75 192 LEU A CA 1
ATOM 1603 C C . LEU A 1 192 ? 33.952 4.911 -34.406 1.00 84.75 192 LEU A C 1
ATOM 1605 O O . LEU A 1 192 ? 34.684 4.141 -35.018 1.00 84.75 192 LEU A O 1
ATOM 1609 N N . TRP A 1 193 ? 32.882 5.466 -34.972 1.00 82.69 193 TRP A N 1
ATOM 1610 C CA . TRP A 1 193 ? 32.514 5.266 -36.375 1.00 82.69 193 TRP A CA 1
ATOM 1611 C C . TRP A 1 193 ? 33.368 6.097 -37.349 1.00 82.69 193 TRP A C 1
ATOM 1613 O O . TRP A 1 193 ? 33.479 5.743 -38.518 1.00 82.69 193 TRP A O 1
ATOM 1623 N N . LEU A 1 194 ? 34.007 7.175 -36.875 1.00 86.88 194 LEU A N 1
ATOM 1624 C CA . LEU A 1 194 ? 34.853 8.053 -37.695 1.00 86.88 194 LEU A CA 1
ATOM 1625 C C . LEU A 1 194 ? 36.212 7.424 -38.043 1.00 86.88 194 LEU A C 1
ATOM 1627 O O . LEU A 1 194 ? 36.860 7.824 -39.009 1.00 86.88 194 LEU A O 1
ATOM 1631 N N . ILE A 1 195 ? 36.660 6.450 -37.253 1.00 88.62 195 ILE A N 1
ATOM 1632 C CA . ILE A 1 195 ? 37.934 5.765 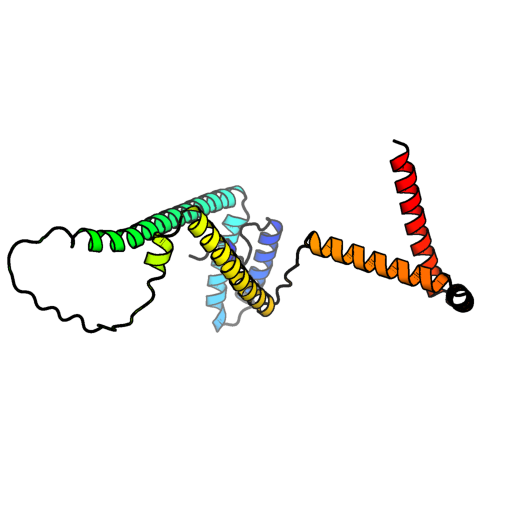-37.457 1.00 88.62 195 ILE A CA 1
ATOM 1633 C C . ILE A 1 195 ? 37.712 4.629 -38.493 1.00 88.62 195 ILE A C 1
ATOM 1635 O O . ILE A 1 195 ? 36.897 3.738 -38.269 1.00 88.62 195 ILE A O 1
ATOM 1639 N N . PRO A 1 196 ? 38.401 4.611 -39.652 1.00 80.00 196 PRO A N 1
ATOM 1640 C CA . PRO A 1 196 ? 38.144 3.620 -40.709 1.00 80.00 196 PRO A CA 1
ATOM 1641 C C . PRO A 1 196 ? 38.276 2.135 -40.293 1.00 80.00 196 PRO A C 1
ATOM 1643 O O . PRO A 1 196 ? 37.360 1.363 -40.582 1.00 80.00 196 PRO A O 1
ATOM 1646 N N . PRO A 1 197 ? 39.336 1.696 -39.579 1.00 82.25 197 PRO A N 1
ATOM 1647 C CA . PRO A 1 197 ? 39.480 0.285 -39.199 1.00 82.25 197 PRO A CA 1
ATOM 1648 C C . PRO A 1 197 ? 38.445 -0.188 -38.166 1.00 82.25 197 PRO A C 1
ATOM 1650 O O . PRO A 1 197 ? 38.117 -1.372 -38.111 1.00 82.25 197 PRO A O 1
ATOM 1653 N N . THR A 1 198 ? 37.906 0.713 -37.341 1.00 81.56 198 THR A N 1
ATOM 1654 C CA . THR A 1 198 ? 36.891 0.357 -36.338 1.00 81.56 198 THR A CA 1
ATOM 1655 C C . THR A 1 198 ? 35.526 0.151 -36.983 1.00 81.56 198 THR A C 1
ATOM 1657 O O . THR A 1 198 ? 34.791 -0.746 -36.571 1.00 81.56 198 THR A O 1
ATOM 1660 N N . HIS A 1 199 ? 35.196 0.916 -38.026 1.00 78.62 199 HIS A N 1
ATOM 1661 C CA . HIS A 1 199 ? 33.974 0.706 -38.795 1.00 78.62 199 HIS A CA 1
ATOM 1662 C C . HIS A 1 199 ? 33.947 -0.670 -39.477 1.00 78.62 199 HIS A C 1
ATOM 1664 O O . HIS A 1 199 ? 32.947 -1.383 -39.377 1.00 78.62 199 HIS A O 1
ATOM 1670 N N . GLU A 1 200 ? 35.052 -1.081 -40.106 1.00 83.25 200 GLU A N 1
ATOM 1671 C CA . GLU A 1 200 ? 35.150 -2.401 -40.742 1.00 83.25 200 GLU A CA 1
ATOM 1672 C C . GLU A 1 200 ? 35.026 -3.539 -39.730 1.00 83.25 200 GLU A C 1
ATOM 1674 O O . GLU A 1 200 ? 34.305 -4.507 -39.971 1.00 83.25 200 GLU A O 1
ATOM 1679 N N . TYR A 1 201 ? 35.658 -3.400 -38.563 1.00 83.75 201 TYR A N 1
ATOM 1680 C CA . TYR A 1 201 ? 35.532 -4.370 -37.479 1.00 83.75 201 TYR A CA 1
ATOM 1681 C C . TYR A 1 201 ? 34.079 -4.514 -36.997 1.00 83.75 201 TYR A C 1
ATOM 1683 O O . TYR A 1 201 ? 33.594 -5.633 -36.817 1.00 83.75 201 TYR A O 1
ATOM 1691 N N . MET A 1 202 ? 33.354 -3.400 -36.851 1.00 78.94 202 MET A N 1
ATOM 1692 C CA . MET A 1 202 ? 31.942 -3.396 -36.447 1.00 78.94 202 MET A CA 1
ATOM 1693 C C . MET A 1 202 ? 31.024 -4.024 -37.506 1.00 78.94 202 MET A C 1
ATOM 1695 O O . MET A 1 202 ? 30.138 -4.807 -37.158 1.00 78.94 202 MET A O 1
ATOM 1699 N N . ILE A 1 203 ? 31.251 -3.743 -38.794 1.00 82.69 203 ILE A N 1
ATOM 1700 C CA . ILE A 1 203 ? 30.523 -4.394 -39.897 1.00 82.69 203 ILE A CA 1
ATOM 1701 C C . ILE A 1 203 ? 30.812 -5.893 -39.923 1.00 82.69 203 ILE A C 1
ATOM 1703 O O . ILE A 1 203 ? 29.902 -6.703 -40.102 1.00 82.69 203 ILE A O 1
ATOM 1707 N N . ASN A 1 204 ? 32.072 -6.280 -39.735 1.00 84.88 204 ASN A N 1
ATOM 1708 C CA . ASN A 1 204 ? 32.457 -7.680 -39.740 1.00 84.88 204 ASN A CA 1
ATOM 1709 C C . ASN A 1 204 ? 31.822 -8.430 -38.559 1.00 84.88 204 ASN A C 1
ATOM 1711 O O . ASN A 1 204 ? 31.285 -9.518 -38.741 1.00 84.88 204 ASN A O 1
ATOM 1715 N N . LEU A 1 205 ? 31.770 -7.818 -37.372 1.00 81.56 205 LEU A N 1
ATOM 1716 C CA . LEU A 1 205 ? 31.035 -8.336 -36.212 1.00 81.56 205 LEU A CA 1
ATOM 1717 C C . LEU A 1 205 ? 29.546 -8.555 -36.504 1.00 81.56 205 LEU A C 1
ATOM 1719 O O . LEU A 1 205 ? 29.017 -9.609 -36.144 1.00 81.56 205 LEU A O 1
ATOM 1723 N N . TYR A 1 206 ? 28.896 -7.595 -37.170 1.00 85.19 206 TYR A N 1
ATOM 1724 C CA . TYR A 1 206 ? 27.491 -7.686 -37.584 1.00 85.19 206 TYR A CA 1
ATOM 1725 C C . TYR A 1 206 ? 27.260 -8.813 -38.600 1.00 85.19 206 TYR A C 1
ATOM 1727 O O . TYR A 1 206 ? 26.319 -9.590 -38.460 1.00 85.19 206 TYR A O 1
ATOM 1735 N N . ASN A 1 207 ? 28.138 -8.949 -39.594 1.00 85.94 207 ASN A N 1
ATOM 1736 C CA . ASN A 1 207 ? 27.991 -9.958 -40.644 1.00 85.94 207 ASN A CA 1
ATOM 1737 C C . ASN A 1 207 ? 28.381 -11.371 -40.188 1.00 85.94 207 ASN A C 1
ATOM 1739 O O . ASN A 1 207 ? 27.817 -12.346 -40.680 1.00 85.94 207 ASN A O 1
ATOM 1743 N N . THR A 1 208 ? 29.321 -11.489 -39.249 1.00 89.19 208 THR A N 1
ATOM 1744 C CA . THR A 1 208 ? 29.851 -12.781 -38.787 1.00 89.19 208 THR A CA 1
ATOM 1745 C C . THR A 1 208 ? 28.976 -13.406 -37.702 1.00 89.19 208 THR A C 1
ATOM 1747 O O . THR A 1 208 ? 28.825 -14.625 -37.656 1.00 89.19 208 THR A O 1
ATOM 1750 N N . ASN A 1 209 ? 28.371 -12.594 -36.827 1.00 89.44 209 ASN A N 1
ATOM 1751 C CA . ASN A 1 209 ? 27.582 -13.094 -35.704 1.00 89.44 209 ASN A CA 1
ATOM 1752 C C . ASN A 1 209 ? 26.086 -12.889 -35.934 1.00 89.44 209 ASN A C 1
ATOM 1754 O O . ASN A 1 209 ? 25.566 -11.781 -35.825 1.00 89.44 209 ASN A O 1
ATOM 1758 N N . LEU A 1 210 ? 25.367 -13.994 -36.130 1.00 87.56 210 LEU A N 1
ATOM 1759 C CA . LEU A 1 210 ? 23.915 -14.000 -36.319 1.00 87.56 210 LEU A CA 1
ATOM 1760 C C . LEU A 1 210 ? 23.155 -13.334 -35.154 1.00 87.56 210 LEU A C 1
ATOM 1762 O O . LEU A 1 210 ? 22.183 -12.621 -35.382 1.00 87.56 210 LEU A O 1
ATOM 1766 N N . ILE A 1 211 ? 23.626 -13.501 -33.914 1.00 86.12 211 ILE A N 1
ATOM 1767 C CA . ILE A 1 211 ? 23.041 -12.852 -32.726 1.00 86.12 211 ILE A CA 1
ATOM 1768 C C . ILE A 1 211 ? 23.192 -11.329 -32.798 1.00 86.12 211 ILE A C 1
ATOM 1770 O O . ILE A 1 211 ? 22.231 -10.601 -32.559 1.00 86.12 211 ILE A O 1
ATOM 1774 N N . VAL A 1 212 ? 24.387 -10.848 -33.152 1.00 83.75 212 VAL A N 1
ATOM 1775 C CA . VAL A 1 212 ? 24.663 -9.411 -33.283 1.00 83.75 212 VAL A CA 1
ATOM 1776 C C . VAL A 1 212 ? 23.799 -8.828 -34.396 1.00 83.75 212 VAL A C 1
ATOM 1778 O O . VAL A 1 212 ? 23.152 -7.810 -34.181 1.00 83.75 212 VAL A O 1
ATOM 1781 N N . LYS A 1 213 ? 23.690 -9.531 -35.530 1.00 85.31 213 LYS A N 1
ATOM 1782 C CA . LYS A 1 213 ? 22.821 -9.150 -36.644 1.00 85.31 213 LYS A CA 1
ATOM 1783 C C . LYS A 1 213 ? 21.367 -8.938 -36.218 1.00 85.31 213 LYS A C 1
ATOM 1785 O O . LYS A 1 213 ? 20.811 -7.870 -36.451 1.00 85.31 213 LYS A O 1
ATOM 1790 N N . ILE A 1 214 ? 20.780 -9.921 -35.531 1.00 87.75 214 ILE A N 1
ATOM 1791 C CA . ILE A 1 214 ? 19.390 -9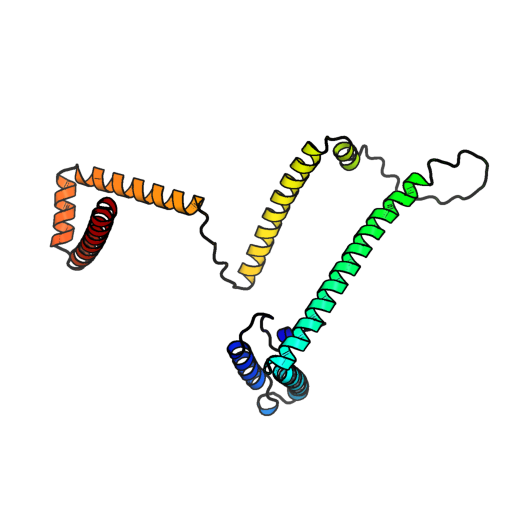.857 -35.051 1.00 87.75 214 ILE A CA 1
ATOM 1792 C C . ILE A 1 214 ? 19.187 -8.674 -34.097 1.00 87.75 214 ILE A C 1
ATOM 1794 O O . ILE A 1 214 ? 18.220 -7.928 -34.236 1.00 87.75 214 ILE A O 1
ATOM 1798 N N . ILE A 1 215 ? 20.093 -8.485 -33.134 1.00 86.44 215 ILE A N 1
ATOM 1799 C CA . ILE A 1 215 ? 19.995 -7.388 -32.160 1.00 86.44 215 ILE A CA 1
ATOM 1800 C C . ILE A 1 215 ? 20.074 -6.034 -32.872 1.00 86.44 215 ILE A C 1
ATOM 1802 O O . ILE A 1 215 ? 19.262 -5.147 -32.609 1.00 86.44 215 ILE A O 1
ATOM 1806 N N . THR A 1 216 ? 21.022 -5.874 -33.792 1.00 84.50 216 THR A N 1
ATOM 1807 C CA . THR A 1 216 ? 21.197 -4.637 -34.553 1.00 84.50 216 THR A CA 1
ATOM 1808 C C . THR A 1 216 ? 19.991 -4.346 -35.451 1.00 84.50 216 THR A C 1
ATOM 1810 O O . THR A 1 216 ? 19.527 -3.207 -35.467 1.00 84.50 216 THR A O 1
ATOM 1813 N N . ASP A 1 217 ? 19.416 -5.352 -36.115 1.00 88.00 217 ASP A N 1
ATOM 1814 C CA . ASP A 1 217 ? 18.224 -5.188 -36.959 1.00 88.00 217 ASP A CA 1
ATOM 1815 C C . ASP A 1 217 ? 16.993 -4.755 -36.136 1.00 88.00 217 ASP A C 1
ATOM 1817 O O . ASP A 1 217 ? 16.239 -3.873 -36.558 1.00 88.00 217 ASP A O 1
ATOM 1821 N N . ILE A 1 218 ? 16.822 -5.297 -34.922 1.00 89.00 218 ILE A N 1
ATOM 1822 C CA . ILE A 1 218 ? 15.769 -4.869 -33.982 1.00 89.00 218 ILE A CA 1
ATOM 1823 C C . ILE A 1 218 ? 15.966 -3.403 -33.577 1.00 89.00 218 ILE A C 1
ATOM 1825 O O . ILE A 1 218 ? 15.015 -2.618 -33.611 1.00 89.00 218 ILE A O 1
ATOM 1829 N N . ILE A 1 219 ? 17.193 -3.014 -33.217 1.00 86.00 219 ILE A N 1
ATOM 1830 C CA . ILE A 1 219 ? 17.511 -1.637 -32.811 1.00 86.00 219 ILE A CA 1
ATOM 1831 C C . ILE A 1 219 ? 17.246 -0.661 -33.964 1.00 86.00 219 ILE A C 1
ATOM 1833 O O . ILE A 1 219 ? 16.594 0.364 -33.756 1.00 86.00 219 ILE A O 1
ATOM 1837 N N . ILE A 1 220 ? 17.687 -0.991 -35.183 1.00 86.00 220 ILE A N 1
ATOM 1838 C CA . ILE A 1 220 ? 17.441 -0.177 -36.382 1.00 86.00 220 ILE A CA 1
ATOM 1839 C C . ILE A 1 220 ? 15.936 -0.061 -36.653 1.00 86.00 220 ILE A C 1
ATOM 1841 O O . ILE A 1 220 ? 15.454 1.039 -36.929 1.00 86.00 220 ILE A O 1
ATOM 1845 N N . GLY A 1 221 ? 15.175 -1.152 -36.520 1.00 87.62 221 GLY A N 1
ATOM 1846 C CA . GLY A 1 221 ? 13.720 -1.150 -36.688 1.00 87.62 221 GLY A CA 1
ATOM 1847 C C . GLY A 1 221 ? 12.998 -0.231 -35.695 1.00 87.62 221 GLY A C 1
ATOM 1848 O O . GLY A 1 221 ? 12.145 0.564 -36.095 1.00 87.62 221 GLY A O 1
ATOM 1849 N N . ILE A 1 222 ? 13.385 -0.270 -34.415 1.00 86.56 222 ILE A N 1
ATOM 1850 C CA . ILE A 1 222 ? 12.857 0.630 -33.376 1.00 86.56 222 ILE A CA 1
ATOM 1851 C C . ILE A 1 222 ? 13.192 2.086 -33.714 1.00 86.56 222 ILE A C 1
ATOM 1853 O O . ILE A 1 222 ? 12.318 2.953 -33.661 1.00 86.56 222 ILE A O 1
ATOM 1857 N N . PHE A 1 223 ? 14.433 2.361 -34.120 1.00 85.50 223 PHE A N 1
ATOM 1858 C CA . PHE A 1 223 ? 14.877 3.712 -34.453 1.00 85.50 223 PHE A CA 1
ATOM 1859 C C . PHE A 1 223 ? 14.135 4.278 -35.672 1.00 85.50 223 PHE A C 1
ATOM 1861 O O . PHE A 1 223 ? 13.679 5.421 -35.651 1.00 85.50 223 PHE A O 1
ATOM 1868 N N . GLN A 1 224 ? 13.928 3.468 -36.715 1.00 86.19 224 GLN A N 1
ATOM 1869 C CA . GLN A 1 224 ? 13.124 3.849 -37.879 1.00 86.19 224 GLN A CA 1
ATOM 1870 C C . GLN A 1 224 ? 11.655 4.099 -37.516 1.00 86.19 224 GLN A C 1
ATOM 1872 O O . GLN A 1 224 ? 11.052 5.039 -38.039 1.00 86.19 224 GLN A O 1
ATOM 1877 N N . GLY A 1 225 ? 11.082 3.296 -36.613 1.00 86.31 225 GLY A N 1
ATOM 1878 C CA . GLY A 1 225 ? 9.733 3.504 -36.085 1.00 86.31 225 GLY A CA 1
ATOM 1879 C C . GLY A 1 225 ? 9.599 4.838 -35.349 1.00 86.31 225 GLY A C 1
ATOM 1880 O O . GLY A 1 225 ? 8.680 5.608 -35.628 1.00 86.31 225 GLY A O 1
ATOM 1881 N N . ILE A 1 226 ? 10.564 5.155 -34.483 1.00 84.38 226 ILE A N 1
ATOM 1882 C CA . ILE A 1 226 ? 10.633 6.429 -33.755 1.00 84.38 226 ILE A CA 1
ATOM 1883 C C . ILE A 1 226 ? 10.791 7.607 -34.731 1.00 84.38 226 ILE A C 1
ATOM 1885 O O . ILE A 1 226 ? 10.044 8.579 -34.644 1.00 84.38 226 ILE A O 1
ATOM 1889 N N . ILE A 1 227 ? 11.695 7.519 -35.713 1.00 82.56 227 ILE A N 1
ATOM 1890 C CA . ILE A 1 227 ? 11.888 8.576 -36.722 1.00 82.56 227 ILE A CA 1
ATOM 1891 C C . ILE A 1 227 ? 10.608 8.812 -37.538 1.00 82.56 227 ILE A C 1
ATOM 1893 O O . ILE A 1 227 ? 10.246 9.963 -37.784 1.00 82.56 227 ILE A O 1
ATOM 1897 N N . LYS A 1 228 ? 9.904 7.748 -37.952 1.00 85.69 228 LYS A N 1
ATOM 1898 C CA . LYS A 1 228 ? 8.614 7.868 -38.655 1.00 85.69 228 LYS A CA 1
ATOM 1899 C C . LYS A 1 228 ? 7.550 8.532 -37.780 1.00 85.69 228 LYS A C 1
ATOM 1901 O O . LYS A 1 228 ? 6.824 9.393 -38.268 1.00 85.69 228 LYS A O 1
ATOM 1906 N N . PHE A 1 229 ? 7.485 8.171 -36.501 1.00 82.38 229 PHE A N 1
ATOM 1907 C CA . PHE A 1 229 ? 6.565 8.775 -35.540 1.00 82.38 229 PHE A CA 1
ATOM 1908 C C . PHE A 1 229 ? 6.806 10.286 -35.386 1.00 82.38 229 PHE A C 1
ATOM 1910 O O . PHE A 1 229 ? 5.866 11.069 -35.493 1.00 82.38 229 PHE A O 1
ATOM 1917 N N . PHE A 1 230 ? 8.064 10.713 -35.236 1.00 78.94 230 PHE A N 1
ATOM 1918 C CA . PHE A 1 230 ? 8.401 12.136 -35.128 1.00 78.94 230 PHE A CA 1
ATOM 1919 C C . PHE A 1 230 ? 8.195 12.914 -36.433 1.00 78.94 230 PHE A C 1
ATOM 1921 O O . PHE A 1 230 ? 7.691 14.032 -36.382 1.00 78.94 230 PHE A O 1
ATOM 1928 N N . LYS A 1 231 ? 8.502 12.329 -37.600 1.00 78.06 231 LYS A N 1
ATOM 1929 C CA . LYS A 1 231 ? 8.208 12.957 -38.903 1.00 78.06 231 LYS A CA 1
ATOM 1930 C C . LYS A 1 231 ? 6.712 13.216 -39.102 1.00 78.06 231 LYS A C 1
ATOM 1932 O O . LYS A 1 231 ? 6.341 14.261 -39.629 1.00 78.06 231 LYS A O 1
ATOM 1937 N N . ASN A 1 232 ? 5.858 12.299 -38.650 1.00 71.00 232 ASN A N 1
ATOM 1938 C CA . ASN A 1 232 ? 4.407 12.484 -38.712 1.00 71.00 232 ASN A CA 1
ATOM 1939 C C . ASN A 1 232 ? 3.914 13.545 -37.715 1.00 71.00 232 ASN A C 1
ATOM 1941 O O . ASN A 1 232 ? 2.953 14.247 -38.009 1.00 71.00 232 ASN A O 1
ATOM 1945 N N . PHE A 1 233 ? 4.581 13.699 -36.568 1.00 66.19 233 PHE A N 1
ATOM 1946 C CA . PHE A 1 233 ? 4.223 14.684 -35.544 1.00 66.19 233 PHE A CA 1
ATOM 1947 C C . PHE A 1 233 ? 4.591 16.127 -35.928 1.00 66.19 233 PHE A C 1
ATOM 1949 O O . PHE A 1 233 ? 3.888 17.051 -35.549 1.00 66.19 233 PHE A O 1
ATOM 1956 N N . THR A 1 234 ? 5.651 16.342 -36.715 1.00 59.78 234 THR A N 1
ATOM 1957 C CA . THR A 1 234 ? 6.038 17.681 -37.210 1.00 59.78 234 THR A CA 1
ATOM 1958 C C . THR A 1 234 ? 5.254 18.152 -38.441 1.00 59.78 234 THR A C 1
ATOM 1960 O O . THR A 1 234 ? 5.554 19.218 -38.968 1.00 59.78 234 THR A O 1
ATOM 1963 N N . THR A 1 235 ? 4.297 17.357 -38.936 1.00 54.25 235 THR A N 1
ATOM 1964 C CA . THR A 1 235 ? 3.448 17.707 -40.096 1.00 54.25 235 THR A CA 1
ATOM 1965 C C . THR A 1 235 ? 2.038 18.171 -39.673 1.00 54.25 235 THR A C 1
ATOM 1967 O O . THR A 1 235 ? 1.156 18.311 -40.517 1.00 54.25 235 THR A O 1
ATOM 1970 N N . PHE A 1 236 ? 1.827 18.413 -38.376 1.00 45.56 236 PHE A N 1
ATOM 1971 C CA . PHE A 1 236 ? 0.657 19.085 -37.796 1.00 45.56 236 PHE A CA 1
ATOM 1972 C C . PHE A 1 236 ? 1.070 20.460 -37.265 1.00 45.56 236 PHE A C 1
ATOM 1974 O O . PHE A 1 236 ? 0.235 21.386 -37.352 1.00 45.56 236 PHE A O 1
#

Radius of gyration: 34.19 Å; Cα contacts (8 Å, |Δi|>4): 81; chains: 1; bounding box: 62×73×96 Å

Mean predicted aligned error: 20.44 Å

pLDDT: mean 76.11, std 18.72, range [28.36, 95.94]

Nearest PDB structures (foldseek):
  4j7z-assembly3_C  TM=9.258E-01  e=3.791E-05  Thermus thermophilus HB8
  6yxy-assembly1_BK  TM=6.248E-01  e=8.615E-05  Trypanosoma brucei brucei
  7aoi-assembly1_BK  TM=4.897E-01  e=4.449E-04  Trypanosoma brucei

Secondary structure (DSSP, 8-state):
---HHHHTT--TT--HHHHHHHHHHHHHHT-GGGS-TTTHHHHHHHHHHHHHHHHHHSSHHHHHHHHHHHHHHHHHHHHHHHHHHHHHHHHHHHHHHTTSS----------------------HHHHHHHS-HHHHHHHHHHHHHHHHHHHHHHHHHHHHHTT----PPPPHHHHHHHHHHHHHHHHHHHHHHHSHHHHHHHHHHHHH-HHHHHHHHHHHHHHHHHHHHHHHHTT-

Sequence (236 aa):
METLYDILEVSRKASKEVIEKAYKTLAKKYHPDLQTAENKEIAEKRMKEINEAYDVLSDEQKRKEYDEKLEAEDERKKQEEYINYQNNSGTQNVRYESNMQTSGSDNSGNYSNPNNYSNQDFDWRKAYANLSKKEQRKIMKEVQKEANAEYRKQYEDYFRSLGYKIKHKWTFKDFLTVILVIGVLVIIVGVLWLIPPTHEYMINLYNTNLIVKIITDIIIGIFQGIIKFFKNFTTF